Protein AF-A0A8S3R8Q7-F1 (afdb_monomer)

Structure (mmCIF, N/CA/C/O backbone):
data_AF-A0A8S3R8Q7-F1
#
_entry.id   AF-A0A8S3R8Q7-F1
#
loop_
_atom_site.group_PDB
_atom_site.id
_atom_site.type_symbol
_atom_site.label_atom_id
_atom_site.label_alt_id
_atom_site.label_comp_id
_atom_site.label_asym_id
_atom_site.label_entity_id
_atom_site.label_seq_id
_atom_site.pdbx_PDB_ins_code
_atom_site.Cartn_x
_atom_site.Cartn_y
_atom_site.Cartn_z
_atom_site.occupancy
_atom_site.B_iso_or_equiv
_atom_site.auth_seq_id
_atom_site.auth_comp_id
_atom_site.auth_asym_id
_atom_site.auth_atom_id
_atom_site.pdbx_PDB_model_num
ATOM 1 N N . MET A 1 1 ? 2.196 14.884 26.989 1.00 62.97 1 MET A N 1
ATOM 2 C CA . MET A 1 1 ? 1.861 13.487 26.627 1.00 62.97 1 MET A CA 1
ATOM 3 C C . MET A 1 1 ? 3.012 12.587 27.051 1.00 62.97 1 MET A C 1
ATOM 5 O O . MET A 1 1 ? 4.148 12.940 26.768 1.00 62.97 1 MET A O 1
ATOM 9 N N . CYS A 1 2 ? 2.751 11.481 27.754 1.00 73.00 2 CYS A N 1
ATOM 10 C CA . CYS A 1 2 ? 3.791 10.597 28.307 1.00 73.00 2 CYS A CA 1
ATOM 11 C C . CYS A 1 2 ? 4.314 9.529 27.324 1.00 73.00 2 CYS A C 1
ATOM 13 O O . CYS A 1 2 ? 5.181 8.748 27.695 1.00 73.00 2 CYS A O 1
ATOM 15 N N . GLY A 1 3 ? 3.798 9.481 26.089 1.00 74.12 3 GLY A N 1
ATOM 16 C CA . GLY A 1 3 ? 4.233 8.539 25.048 1.00 74.12 3 GLY A CA 1
ATOM 17 C C . GLY A 1 3 ? 3.859 7.071 25.291 1.00 74.12 3 GLY A C 1
ATOM 18 O O . GLY A 1 3 ? 4.140 6.245 24.431 1.00 74.12 3 GLY A O 1
ATOM 19 N N . GLY A 1 4 ? 3.233 6.745 26.425 1.00 71.62 4 GLY A N 1
ATOM 20 C CA . GLY A 1 4 ? 2.773 5.394 26.734 1.00 71.62 4 GLY A CA 1
ATOM 21 C C . GLY A 1 4 ? 1.545 4.993 25.916 1.00 71.62 4 GLY A C 1
ATOM 22 O O . GLY A 1 4 ? 0.690 5.829 25.620 1.00 71.62 4 GLY A O 1
ATOM 23 N N . VAL A 1 5 ? 1.462 3.705 25.581 1.00 76.12 5 VAL A N 1
ATOM 24 C CA . VAL A 1 5 ? 0.256 3.075 25.028 1.00 76.12 5 VAL A CA 1
ATOM 25 C C . VAL A 1 5 ? -0.791 2.998 26.133 1.00 76.12 5 VAL A C 1
ATOM 27 O O . VAL A 1 5 ? -0.474 2.620 27.261 1.00 76.12 5 VAL A O 1
ATOM 30 N N . ILE A 1 6 ? -2.031 3.372 25.821 1.00 74.25 6 ILE A N 1
ATOM 31 C CA . ILE A 1 6 ? -3.119 3.391 26.795 1.00 74.25 6 ILE A CA 1
ATOM 32 C C . ILE A 1 6 ? -4.244 2.475 26.323 1.00 74.25 6 ILE A C 1
ATOM 34 O O . ILE A 1 6 ? -4.794 2.681 25.243 1.00 74.25 6 ILE A O 1
ATOM 38 N N . VAL A 1 7 ? -4.595 1.506 27.169 1.00 74.19 7 VAL A N 1
ATOM 39 C CA . VAL A 1 7 ? -5.827 0.715 27.081 1.00 74.19 7 VAL A CA 1
ATOM 40 C C . VAL A 1 7 ? -6.654 1.099 28.303 1.00 74.19 7 VAL A C 1
ATOM 42 O O . VAL A 1 7 ? -6.202 0.897 29.427 1.00 74.19 7 VAL A O 1
ATOM 45 N N . ASP A 1 8 ? -7.801 1.739 28.086 1.00 72.88 8 ASP A N 1
ATOM 46 C CA . ASP A 1 8 ? -8.707 2.311 29.099 1.00 72.88 8 ASP A CA 1
ATOM 47 C C . ASP A 1 8 ? -8.143 3.439 29.989 1.00 72.88 8 ASP A C 1
ATOM 49 O O . ASP A 1 8 ? -8.729 4.523 30.032 1.00 72.88 8 ASP A O 1
ATOM 53 N N . GLN A 1 9 ? -7.021 3.237 30.688 1.00 75.25 9 GLN A N 1
ATOM 54 C CA . GLN A 1 9 ? -6.419 4.216 31.605 1.00 75.25 9 GLN A CA 1
ATOM 55 C C . GLN A 1 9 ? -4.899 4.311 31.449 1.00 75.25 9 GLN A C 1
ATOM 57 O O . GLN A 1 9 ? -4.208 3.334 31.165 1.00 75.25 9 GLN A O 1
ATOM 62 N N . CYS A 1 10 ? -4.354 5.515 31.646 1.00 76.94 10 CYS A N 1
ATOM 63 C CA . CYS A 1 10 ? -2.914 5.731 31.577 1.00 76.94 10 CYS A CA 1
ATOM 64 C C . CYS A 1 10 ? -2.231 5.073 32.782 1.00 76.94 10 CYS A C 1
ATOM 66 O O . CYS A 1 10 ? -2.420 5.505 33.914 1.00 76.94 10 CYS A O 1
ATOM 68 N N . GLY A 1 11 ? -1.379 4.073 32.540 1.00 73.31 11 GLY A N 1
ATOM 69 C CA . GLY A 1 11 ? -0.596 3.419 33.597 1.00 73.31 11 GLY A CA 1
ATOM 70 C C . GLY A 1 11 ? 0.491 4.304 34.227 1.00 73.31 11 GLY A C 1
ATOM 71 O O . GLY A 1 11 ? 1.205 3.860 35.122 1.00 73.31 11 GLY A O 1
ATOM 72 N N . ASN A 1 12 ? 0.658 5.546 33.757 1.00 78.56 12 ASN A N 1
ATOM 73 C CA . ASN A 1 12 ? 1.608 6.498 34.316 1.00 78.56 12 ASN A CA 1
ATOM 74 C C . ASN A 1 12 ? 0.906 7.443 35.299 1.00 78.56 12 ASN A C 1
ATOM 76 O O . ASN A 1 12 ? 0.226 8.382 34.888 1.00 78.56 12 ASN A O 1
ATOM 80 N N . ASN A 1 13 ? 1.165 7.242 36.592 1.00 75.88 13 ASN A N 1
ATOM 81 C CA . ASN A 1 13 ? 0.585 8.013 37.699 1.00 75.88 13 ASN A CA 1
ATOM 82 C C . ASN A 1 13 ? 0.902 9.523 37.658 1.00 75.88 13 ASN A C 1
ATOM 84 O O . ASN A 1 13 ? 0.270 10.299 38.368 1.00 75.88 13 ASN A O 1
ATOM 88 N N . LEU A 1 14 ? 1.880 9.947 36.849 1.00 79.31 14 LEU A N 1
ATOM 89 C CA . LEU A 1 14 ? 2.241 11.356 36.648 1.00 79.31 14 LEU A CA 1
ATOM 90 C C . LEU A 1 14 ? 1.464 12.014 35.494 1.00 79.31 14 LEU A C 1
ATOM 92 O O . LEU A 1 14 ? 1.650 13.198 35.210 1.00 79.31 14 LEU A O 1
ATOM 96 N N . CYS A 1 15 ? 0.628 11.257 34.781 1.00 76.94 15 CYS A N 1
ATOM 97 C CA . CYS A 1 15 ? -0.167 11.762 33.673 1.00 76.94 15 CYS A CA 1
ATOM 98 C C . CYS A 1 15 ? -1.581 12.107 34.158 1.00 76.94 15 CYS A C 1
ATOM 100 O O . CYS A 1 15 ? -2.421 11.232 34.317 1.00 76.94 15 CYS A O 1
ATOM 102 N N . HIS A 1 16 ? -1.846 13.395 34.378 1.00 73.69 16 HIS A N 1
ATOM 103 C CA . HIS A 1 16 ? -3.160 13.898 34.812 1.00 73.69 16 HIS A CA 1
ATOM 104 C C . HIS A 1 16 ? -4.119 14.227 33.656 1.00 73.69 16 HIS A C 1
ATOM 1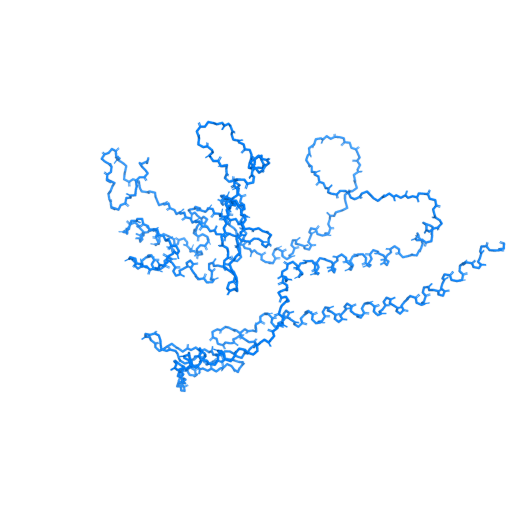06 O O . HIS A 1 16 ? -5.152 14.851 33.871 1.00 73.69 16 HIS A O 1
ATOM 112 N N . SER A 1 17 ? -3.759 13.880 32.419 1.00 70.06 17 SER A N 1
ATOM 113 C CA . SER A 1 17 ? -4.556 14.198 31.235 1.00 70.06 17 SER A CA 1
ATOM 114 C C . SER A 1 17 ? -5.351 12.975 30.791 1.00 70.06 17 SER A C 1
ATOM 116 O O . SER A 1 17 ? -4.775 11.908 30.586 1.00 70.06 17 SER A O 1
ATOM 118 N N . GLU A 1 18 ? -6.658 13.157 30.608 1.00 72.38 18 GLU A N 1
ATOM 119 C CA . GLU A 1 18 ? -7.569 12.172 30.005 1.00 72.38 18 GLU A CA 1
ATOM 120 C C . GLU A 1 18 ? -7.606 12.277 28.468 1.00 72.38 18 GLU A C 1
ATOM 122 O O . GLU A 1 18 ? -8.416 11.628 27.807 1.00 72.38 18 GLU A O 1
ATOM 127 N N . GLU A 1 19 ? -6.751 13.111 27.866 1.00 79.00 19 GLU A N 1
ATOM 128 C CA . GLU A 1 19 ? -6.706 13.260 26.415 1.00 79.00 19 GLU A CA 1
ATOM 129 C C . GLU A 1 19 ? -5.924 12.113 25.772 1.00 79.00 19 GLU A C 1
ATOM 131 O O . GLU A 1 19 ? -4.719 11.939 25.976 1.00 79.00 19 GLU A O 1
ATOM 136 N N . PHE A 1 20 ? -6.615 11.354 24.925 1.00 78.38 20 PHE A N 1
ATOM 137 C CA . PHE A 1 20 ? -6.025 10.289 24.125 1.00 78.38 20 PHE A CA 1
ATOM 138 C C . PHE A 1 20 ? -5.742 10.795 22.715 1.00 78.38 20 PHE A C 1
ATOM 140 O O . PHE A 1 20 ? -6.606 11.389 22.068 1.00 78.38 20 PHE A O 1
ATOM 147 N N . LYS A 1 21 ? -4.544 10.503 22.204 1.00 87.06 21 LYS A N 1
ATOM 148 C CA . LYS A 1 21 ? -4.196 10.743 20.805 1.00 87.06 21 LYS A CA 1
ATOM 149 C C . LYS A 1 21 ? -4.016 9.410 20.096 1.00 87.06 21 LYS A C 1
ATOM 151 O O . LYS A 1 21 ? -3.080 8.675 20.393 1.00 87.06 21 LYS A O 1
ATOM 156 N N . PHE A 1 22 ? -4.886 9.131 19.132 1.00 90.25 22 PHE A N 1
ATOM 157 C CA . PHE A 1 22 ? -4.665 8.043 18.189 1.00 90.25 22 PHE A CA 1
ATOM 158 C C . PHE A 1 22 ? -3.493 8.394 17.267 1.00 90.25 22 PHE A C 1
ATOM 160 O O . PHE A 1 22 ? -3.426 9.512 16.752 1.00 90.25 22 PHE A O 1
ATOM 167 N N . VAL A 1 23 ? -2.579 7.445 17.071 1.00 92.62 23 VAL A N 1
ATOM 168 C CA . VAL A 1 23 ? -1.421 7.593 16.188 1.00 92.62 23 VAL A CA 1
ATOM 169 C C . VAL A 1 23 ? -1.382 6.389 15.265 1.00 92.62 23 VAL A C 1
ATOM 171 O O . VAL A 1 23 ? -1.274 5.259 15.734 1.00 92.62 23 VAL A O 1
ATOM 174 N N . ALA A 1 24 ? -1.425 6.632 13.958 1.00 94.88 24 ALA A N 1
ATOM 175 C CA . ALA A 1 24 ? -1.209 5.589 12.963 1.00 94.88 24 ALA A CA 1
ATOM 176 C C . ALA A 1 24 ? 0.155 5.776 12.307 1.00 94.88 24 ALA A C 1
ATOM 178 O O . ALA A 1 24 ? 0.535 6.890 11.946 1.00 94.88 24 ALA A O 1
ATOM 179 N N . ARG A 1 25 ? 0.896 4.682 12.126 1.00 95.06 25 ARG A N 1
ATOM 180 C CA . ARG A 1 25 ? 2.153 4.671 11.375 1.00 95.06 25 ARG A CA 1
ATOM 181 C C . ARG A 1 25 ? 2.191 3.456 10.473 1.00 95.06 25 ARG A C 1
ATOM 183 O O . ARG A 1 25 ? 1.897 2.352 10.911 1.00 95.06 25 ARG A O 1
ATOM 190 N N . MET A 1 26 ? 2.584 3.676 9.227 1.00 93.81 26 MET A N 1
ATOM 191 C CA . MET A 1 26 ? 2.743 2.621 8.237 1.00 93.81 26 MET A CA 1
ATOM 192 C C . MET A 1 26 ? 4.124 2.742 7.612 1.00 93.81 26 MET A C 1
ATOM 194 O O . MET A 1 26 ? 4.511 3.826 7.177 1.00 93.81 26 MET A O 1
ATOM 198 N N . SER A 1 27 ? 4.854 1.633 7.564 1.00 93.44 27 SER A N 1
ATOM 199 C CA . SER A 1 27 ? 6.097 1.522 6.806 1.00 93.44 27 SER A CA 1
ATOM 200 C C . SER A 1 27 ? 5.831 0.660 5.587 1.00 93.44 27 SER A C 1
ATOM 202 O O . SER A 1 27 ? 5.333 -0.456 5.713 1.00 93.44 27 SER A O 1
ATOM 204 N N . LEU A 1 28 ? 6.138 1.191 4.412 1.00 92.19 28 LEU A N 1
ATOM 205 C CA . LEU A 1 28 ? 5.877 0.539 3.139 1.00 92.19 28 LEU A CA 1
ATOM 206 C C . LEU A 1 28 ? 7.117 0.591 2.254 1.00 92.19 28 LEU A C 1
ATOM 208 O O . LEU A 1 28 ? 7.936 1.504 2.362 1.00 92.19 28 LEU A O 1
ATOM 212 N N . ILE A 1 29 ? 7.257 -0.410 1.396 1.00 91.69 29 ILE A N 1
ATOM 213 C CA . ILE A 1 29 ? 8.305 -0.463 0.383 1.00 91.69 29 ILE A CA 1
ATOM 214 C C . ILE A 1 29 ? 7.681 0.033 -0.919 1.00 91.69 29 ILE A C 1
ATOM 216 O O . ILE A 1 29 ? 6.692 -0.539 -1.373 1.00 91.69 29 ILE A O 1
ATOM 220 N N . ILE A 1 30 ? 8.235 1.101 -1.489 1.00 92.38 30 ILE A N 1
ATOM 221 C CA . ILE A 1 30 ? 7.880 1.565 -2.833 1.00 92.38 30 ILE A CA 1
ATOM 222 C C . ILE A 1 30 ? 8.969 1.185 -3.822 1.00 92.38 30 ILE A C 1
ATOM 224 O O . ILE A 1 30 ? 10.150 1.174 -3.477 1.00 92.38 30 ILE A O 1
ATOM 228 N N . ASP A 1 31 ? 8.545 0.938 -5.052 1.00 91.81 31 ASP A N 1
ATOM 229 C CA . ASP A 1 31 ? 9.398 0.751 -6.215 1.00 91.81 31 ASP A CA 1
ATOM 230 C C . ASP A 1 31 ? 8.901 1.704 -7.309 1.00 91.81 31 ASP A C 1
ATOM 232 O O . ASP A 1 31 ? 7.712 1.702 -7.638 1.00 91.81 31 ASP A O 1
ATOM 236 N N . ASP A 1 32 ? 9.789 2.557 -7.818 1.00 89.50 32 ASP A N 1
ATOM 237 C CA . ASP A 1 32 ? 9.500 3.475 -8.927 1.00 89.50 32 ASP A CA 1
ATOM 238 C C . ASP A 1 32 ? 9.970 2.934 -10.292 1.00 89.50 32 ASP A C 1
ATOM 240 O O . ASP A 1 32 ? 9.903 3.632 -11.304 1.00 89.50 32 ASP A O 1
ATOM 244 N N . GLY A 1 33 ? 10.460 1.691 -10.327 1.00 89.56 33 GLY A N 1
ATOM 245 C CA . GLY A 1 33 ? 11.057 1.024 -11.482 1.00 89.56 33 GLY A CA 1
ATOM 246 C C . GLY A 1 33 ? 12.561 1.270 -11.630 1.00 89.56 33 GLY A C 1
ATOM 247 O O . GLY A 1 33 ? 13.235 0.527 -12.344 1.00 89.56 33 GLY A O 1
ATOM 248 N N . THR A 1 34 ? 13.109 2.281 -10.949 1.00 89.38 34 THR A N 1
ATOM 249 C CA . THR A 1 34 ? 14.548 2.593 -10.941 1.00 89.38 34 THR A CA 1
ATOM 250 C C . THR A 1 34 ? 15.199 2.174 -9.629 1.00 89.38 34 THR A C 1
ATOM 252 O O . THR A 1 34 ? 16.332 1.689 -9.614 1.00 89.38 34 THR A O 1
ATOM 255 N N . SER A 1 35 ? 14.497 2.372 -8.518 1.00 87.88 35 SER A N 1
ATOM 256 C CA . SER A 1 35 ? 14.994 2.127 -7.176 1.00 87.88 35 SER A CA 1
ATOM 257 C C . SER A 1 35 ? 13.873 1.746 -6.218 1.00 87.88 35 SER A C 1
ATOM 259 O O . SER A 1 35 ? 12.696 2.019 -6.442 1.00 87.88 35 SER A O 1
ATOM 261 N N . VAL A 1 36 ? 14.276 1.134 -5.107 1.00 89.88 36 VAL A N 1
ATOM 262 C CA . VAL A 1 36 ? 13.372 0.727 -4.038 1.00 89.88 36 VAL A CA 1
ATOM 263 C C . VAL A 1 36 ? 13.674 1.548 -2.791 1.00 89.88 36 VAL A C 1
ATOM 265 O O . VAL A 1 36 ? 14.830 1.660 -2.373 1.00 89.88 36 VAL A O 1
ATOM 268 N N . ALA A 1 37 ? 12.633 2.095 -2.168 1.00 91.44 37 ALA A N 1
ATOM 269 C CA . ALA A 1 37 ? 12.745 2.895 -0.955 1.00 91.44 37 ALA A CA 1
ATOM 270 C C . ALA A 1 37 ? 11.754 2.431 0.116 1.00 91.44 37 ALA A C 1
ATOM 272 O O . ALA A 1 37 ? 10.643 1.995 -0.179 1.00 91.44 37 ALA A O 1
ATOM 273 N N . MET A 1 38 ? 12.152 2.565 1.379 1.00 92.31 38 MET A N 1
ATOM 274 C CA . MET A 1 38 ? 11.264 2.388 2.520 1.00 92.31 38 MET A CA 1
ATOM 275 C C . MET A 1 38 ? 10.681 3.746 2.910 1.00 92.31 38 MET A C 1
ATOM 277 O O . MET A 1 38 ? 11.408 4.671 3.274 1.00 92.31 38 MET A O 1
ATOM 281 N N . VAL A 1 39 ? 9.361 3.864 2.861 1.00 94.12 39 VAL A N 1
ATOM 282 C CA . VAL A 1 39 ? 8.628 5.090 3.176 1.00 94.12 39 VAL A CA 1
ATOM 283 C C . VAL A 1 39 ? 7.863 4.899 4.475 1.00 94.12 39 VAL A C 1
ATOM 285 O O . VAL A 1 39 ? 7.142 3.918 4.639 1.00 94.12 39 VAL A O 1
ATOM 288 N N . THR A 1 40 ? 7.988 5.851 5.398 1.00 95.12 40 THR A N 1
ATOM 289 C CA . THR A 1 40 ? 7.112 5.932 6.571 1.00 95.12 40 THR A CA 1
ATOM 290 C C . THR A 1 40 ? 6.014 6.964 6.342 1.00 95.12 40 THR A C 1
ATOM 292 O O . THR A 1 40 ? 6.308 8.132 6.077 1.00 95.12 40 THR A O 1
ATOM 295 N N . CYS A 1 41 ? 4.767 6.552 6.529 1.00 95.19 41 CYS A N 1
ATOM 296 C CA . CYS A 1 41 ? 3.573 7.393 6.515 1.00 95.19 41 CYS A CA 1
ATOM 297 C C . CYS A 1 41 ? 2.967 7.468 7.920 1.00 95.19 41 CYS A C 1
ATOM 299 O O . CYS A 1 41 ? 3.134 6.544 8.723 1.00 95.19 41 CYS A O 1
ATOM 301 N N . SER A 1 42 ? 2.244 8.547 8.214 1.00 95.31 42 SER A N 1
ATOM 302 C CA . SER A 1 42 ? 1.578 8.748 9.504 1.00 95.31 42 SER A CA 1
ATOM 303 C C . SER A 1 42 ? 0.138 9.216 9.341 1.00 95.31 42 SER A C 1
ATOM 305 O O . SER A 1 42 ? -0.188 9.871 8.362 1.00 95.31 42 SER A O 1
ATOM 307 N N . ASP A 1 43 ? -0.709 8.890 10.312 1.00 94.75 43 ASP A N 1
ATOM 308 C CA . ASP A 1 43 ? -2.043 9.462 10.511 1.00 94.75 43 ASP A CA 1
ATOM 309 C C . ASP A 1 43 ? -2.904 9.530 9.232 1.00 94.75 43 ASP A C 1
ATOM 311 O O . ASP A 1 43 ? -3.344 8.496 8.724 1.00 94.75 43 ASP A O 1
ATOM 315 N N . LYS A 1 44 ? -3.165 10.736 8.710 1.00 95.38 44 LYS A N 1
ATOM 316 C CA . LYS A 1 44 ? -4.062 10.960 7.566 1.00 95.38 44 LYS A CA 1
ATOM 317 C C . LYS A 1 44 ? -3.551 10.291 6.290 1.00 95.38 44 LYS A C 1
ATOM 319 O O . LYS A 1 44 ? -4.340 9.767 5.509 1.00 95.38 44 LYS A O 1
ATOM 324 N N . GLU A 1 45 ? -2.241 10.265 6.077 1.00 95.94 45 GLU A N 1
ATOM 325 C CA . GLU A 1 45 ? -1.646 9.587 4.927 1.00 95.94 45 GLU A CA 1
ATOM 326 C C . GLU A 1 45 ? -1.887 8.074 5.000 1.00 95.94 45 GLU A C 1
ATOM 328 O O . GLU A 1 45 ? -2.151 7.454 3.973 1.00 95.94 45 GLU A O 1
ATOM 333 N N . VAL A 1 46 ? -1.870 7.484 6.202 1.00 96.19 46 VAL A N 1
ATOM 334 C CA . VAL A 1 46 ? -2.188 6.059 6.400 1.00 96.19 46 VAL A CA 1
ATOM 335 C C . VAL A 1 46 ? -3.652 5.780 6.072 1.00 96.19 46 VAL A C 1
ATOM 337 O O . VAL A 1 46 ? -3.939 4.818 5.365 1.00 96.19 46 VAL A O 1
ATOM 340 N N . GLN A 1 47 ? -4.572 6.645 6.505 1.00 96.50 47 GLN A N 1
ATOM 341 C CA . GLN A 1 47 ? -5.992 6.536 6.159 1.00 96.50 47 GLN A CA 1
ATOM 342 C C . GLN A 1 47 ? -6.213 6.510 4.638 1.00 96.50 47 GLN A C 1
ATOM 344 O O . GLN A 1 47 ? -6.918 5.639 4.126 1.00 96.50 47 GLN A O 1
ATOM 349 N N . ILE A 1 48 ? -5.580 7.440 3.910 1.00 94.94 48 ILE A N 1
ATOM 350 C CA . ILE A 1 48 ? -5.679 7.537 2.444 1.00 94.94 48 ILE A CA 1
ATOM 351 C C . ILE A 1 48 ? -5.105 6.283 1.773 1.00 94.94 48 ILE A C 1
ATOM 353 O O . ILE A 1 48 ? -5.678 5.780 0.803 1.00 94.94 48 ILE A O 1
ATOM 357 N N . LEU A 1 49 ? -3.982 5.769 2.280 1.00 94.62 49 LEU A N 1
ATOM 358 C CA . LEU A 1 49 ? -3.358 4.552 1.758 1.00 94.62 49 LEU A CA 1
ATOM 359 C C . LEU A 1 49 ? -4.238 3.324 1.964 1.00 94.62 49 LEU A C 1
ATOM 361 O O . LEU A 1 49 ? -4.348 2.513 1.051 1.00 94.62 49 LEU A O 1
ATOM 365 N N . LEU A 1 50 ? -4.908 3.231 3.113 1.00 94.94 50 LEU A N 1
ATOM 366 C CA . LEU A 1 50 ? -5.859 2.167 3.428 1.00 94.94 50 LEU A CA 1
ATOM 367 C C . LEU A 1 50 ? -7.231 2.348 2.761 1.00 94.94 50 LEU A C 1
ATOM 369 O O . LEU A 1 50 ? -8.092 1.486 2.923 1.00 94.94 50 LEU A O 1
ATOM 373 N N . LEU A 1 51 ? -7.439 3.436 2.008 1.00 94.75 51 LEU A N 1
ATOM 374 C CA . LEU A 1 51 ? -8.699 3.744 1.324 1.00 94.75 51 LEU A CA 1
ATOM 375 C C . LEU A 1 51 ? -9.918 3.741 2.263 1.00 94.75 51 LEU A C 1
ATOM 377 O O . LEU A 1 51 ? -11.021 3.359 1.873 1.00 94.75 51 LEU A O 1
ATOM 381 N N . LEU A 1 52 ? -9.720 4.180 3.505 1.00 95.25 52 LEU A N 1
ATOM 382 C CA . LEU A 1 52 ? -10.789 4.258 4.494 1.00 95.25 52 LEU A CA 1
ATOM 383 C C . LEU A 1 52 ? -11.442 5.640 4.448 1.00 95.25 52 LEU A C 1
ATOM 385 O O . LEU A 1 52 ? -10.769 6.667 4.562 1.00 95.25 52 LEU A O 1
ATOM 389 N N . SER A 1 53 ? -12.768 5.660 4.309 1.00 96.06 53 SER A N 1
ATOM 390 C CA . SER A 1 53 ? -13.563 6.876 4.531 1.00 96.06 53 SER A CA 1
ATOM 391 C C . SER A 1 53 ? -13.387 7.396 5.961 1.00 96.06 53 SER A C 1
ATOM 393 O O . SER A 1 53 ? -12.941 6.655 6.839 1.00 96.06 53 SER A O 1
ATOM 395 N N . ASP A 1 54 ? -13.745 8.657 6.210 1.00 96.75 54 ASP A N 1
ATOM 396 C CA . ASP A 1 54 ? -13.643 9.249 7.550 1.00 96.75 54 ASP A CA 1
ATOM 397 C C . ASP A 1 54 ? -14.432 8.432 8.589 1.00 96.75 54 ASP A C 1
ATOM 399 O O . ASP A 1 54 ? -13.891 8.104 9.642 1.00 96.75 54 ASP A O 1
ATOM 403 N N . ASP A 1 55 ? -15.641 7.972 8.252 1.00 97.38 55 ASP A N 1
ATOM 404 C CA . ASP A 1 55 ? -16.459 7.138 9.143 1.00 97.38 55 ASP A CA 1
ATOM 405 C C . ASP A 1 55 ? -15.804 5.781 9.449 1.00 97.38 55 ASP A C 1
ATOM 407 O O . ASP A 1 55 ? -15.779 5.327 10.595 1.00 97.38 55 ASP A O 1
ATOM 411 N N . GLN A 1 56 ? -15.235 5.123 8.432 1.00 96.06 56 GLN A N 1
ATOM 412 C CA . GLN A 1 56 ? -14.532 3.847 8.609 1.00 96.06 56 GLN A CA 1
ATOM 413 C C . GLN A 1 56 ? -13.237 4.015 9.405 1.00 96.06 56 GLN A C 1
ATOM 415 O O . GLN A 1 56 ? -12.871 3.136 10.185 1.00 96.06 56 GLN A O 1
ATOM 420 N N . TRP A 1 57 ? -12.541 5.134 9.213 1.00 96.25 57 TRP A N 1
ATOM 421 C CA . TRP A 1 57 ? -11.332 5.461 9.952 1.00 96.25 57 TRP A CA 1
ATOM 422 C C . TRP A 1 57 ? -11.634 5.722 11.425 1.00 96.25 57 TRP A C 1
ATOM 424 O O . TRP A 1 57 ? -10.950 5.176 12.286 1.00 96.25 57 TRP A O 1
ATOM 434 N N . GLU A 1 58 ? -12.688 6.478 11.737 1.00 95.75 58 GLU A N 1
ATOM 435 C CA . GLU A 1 58 ? -13.137 6.676 13.119 1.00 95.75 58 GLU A CA 1
ATOM 436 C C . GLU A 1 58 ? -13.609 5.366 13.763 1.00 95.75 58 GLU A C 1
ATOM 438 O O . GLU A 1 58 ? -13.243 5.075 14.904 1.00 95.75 58 GLU A O 1
ATOM 443 N N . ALA A 1 59 ? -14.336 4.518 13.028 1.00 95.00 59 ALA A N 1
ATOM 444 C CA . ALA A 1 59 ? -14.703 3.187 13.509 1.00 95.00 59 ALA A CA 1
ATOM 445 C C . ALA A 1 59 ? -13.461 2.341 13.841 1.00 95.00 59 ALA A C 1
ATOM 447 O O . ALA A 1 59 ? -13.402 1.722 14.906 1.00 95.00 59 ALA A O 1
ATOM 448 N N . LEU A 1 60 ? -12.433 2.377 12.983 1.00 94.12 60 LEU A N 1
ATOM 449 C CA . LEU A 1 60 ? -11.164 1.696 13.228 1.00 94.12 60 LEU A CA 1
ATOM 450 C C . LEU A 1 60 ? -10.466 2.239 14.483 1.00 94.12 60 LEU A C 1
ATOM 452 O O . LEU A 1 60 ? -10.020 1.452 15.315 1.00 94.12 60 LEU A O 1
ATOM 456 N N . LYS A 1 61 ? -10.413 3.565 14.667 1.00 93.88 61 LYS A N 1
ATOM 457 C CA . LYS A 1 61 ? -9.844 4.189 15.876 1.00 93.88 61 LYS A CA 1
ATOM 458 C C . LYS A 1 61 ? -10.547 3.724 17.144 1.00 93.88 61 LYS A C 1
ATOM 460 O O . LYS A 1 61 ? -9.878 3.443 18.136 1.00 93.88 61 LYS A O 1
ATOM 465 N N . LEU A 1 62 ? -11.877 3.630 17.121 1.00 91.88 62 LEU A N 1
ATOM 466 C CA . LEU A 1 62 ? -12.665 3.147 18.255 1.00 91.88 62 LEU A CA 1
ATOM 467 C C . LEU A 1 62 ? -12.366 1.676 18.563 1.00 91.88 62 LEU A C 1
ATOM 469 O O . LEU A 1 62 ? -12.184 1.329 19.729 1.00 91.88 62 LEU A O 1
ATOM 473 N N . SER A 1 63 ? -12.249 0.827 17.539 1.00 91.94 63 SER A N 1
ATOM 474 C CA . SER A 1 63 ? -11.856 -0.574 17.722 1.00 91.94 63 SER A CA 1
ATOM 475 C C . SER A 1 63 ? -10.443 -0.707 18.291 1.00 91.94 63 SER A C 1
ATOM 477 O O . SER A 1 63 ? -10.239 -1.483 19.223 1.00 91.94 63 SER A O 1
ATOM 479 N N . VAL A 1 64 ? -9.482 0.078 17.791 1.00 91.00 64 VAL A N 1
ATOM 480 C CA . VAL A 1 64 ? -8.106 0.113 18.315 1.00 91.00 64 VAL A CA 1
ATOM 481 C C . VAL A 1 64 ? -8.097 0.609 19.759 1.00 91.00 64 VAL A C 1
ATOM 483 O O . VAL A 1 64 ? -7.441 0.007 20.591 1.00 91.00 64 VAL A O 1
ATOM 486 N N . LYS A 1 65 ? -8.885 1.632 20.111 1.00 88.06 65 LYS A N 1
ATOM 487 C CA . LYS A 1 65 ? -8.978 2.125 21.495 1.00 88.06 65 LYS A CA 1
ATOM 488 C C . LYS A 1 65 ? -9.394 1.030 22.488 1.00 88.06 65 LYS A C 1
ATOM 490 O O . LYS A 1 65 ? -8.896 1.023 23.607 1.00 88.06 65 LYS A O 1
ATOM 495 N N . GLN A 1 66 ? -10.283 0.122 22.079 1.00 86.06 66 GLN A N 1
ATOM 496 C CA . GLN A 1 66 ? -10.719 -1.013 22.904 1.00 86.06 66 GLN A CA 1
ATOM 497 C C . GLN A 1 66 ? -9.669 -2.129 22.996 1.00 86.06 66 GLN A C 1
ATOM 499 O O . GLN A 1 66 ? -9.610 -2.824 24.003 1.00 86.06 66 GLN A O 1
ATOM 504 N N . HIS A 1 67 ? -8.863 -2.322 21.948 1.00 83.44 67 HIS A N 1
ATOM 505 C CA . HIS A 1 67 ? -7.871 -3.402 21.883 1.00 83.44 67 HIS A CA 1
ATOM 506 C C . HIS A 1 67 ? -6.483 -2.985 22.394 1.00 83.44 67 HIS A C 1
ATOM 508 O O . HIS A 1 67 ? -5.727 -3.830 22.862 1.00 83.44 67 HIS A O 1
ATOM 514 N N . GLY A 1 68 ? -6.144 -1.698 22.314 1.00 85.12 68 GLY A N 1
ATOM 515 C CA . GLY A 1 68 ? -4.815 -1.164 22.589 1.00 85.12 68 GLY A CA 1
ATOM 516 C C . GLY A 1 68 ? -3.955 -1.003 21.339 1.00 85.12 68 GLY A C 1
ATOM 517 O O . GLY A 1 68 ? -4.425 -0.562 20.293 1.00 85.12 68 GLY A O 1
ATOM 518 N N . GLU A 1 69 ? -2.662 -1.294 21.459 1.00 85.31 69 GLU A N 1
ATOM 519 C CA . GLU A 1 69 ? -1.737 -1.215 20.328 1.00 85.31 69 GLU A CA 1
ATOM 520 C C . GLU A 1 69 ? -1.951 -2.392 19.373 1.00 85.31 69 GLU A C 1
ATOM 522 O O . GLU A 1 69 ? -2.011 -3.546 19.787 1.00 85.31 69 GLU A O 1
ATOM 527 N N . VAL A 1 70 ? -2.047 -2.085 18.080 1.00 85.06 70 VAL A N 1
ATOM 528 C CA . VAL A 1 70 ? -2.145 -3.075 17.007 1.00 85.06 70 VAL A CA 1
ATOM 529 C C . VAL A 1 70 ? -0.877 -2.971 16.176 1.00 85.06 70 VAL A C 1
ATOM 531 O O . VAL A 1 70 ? -0.650 -1.958 15.511 1.00 85.06 70 VAL A O 1
ATOM 534 N N . PHE A 1 71 ? -0.055 -4.016 16.207 1.00 85.12 71 PHE A N 1
ATOM 535 C CA . PHE A 1 71 ? 1.189 -4.078 15.450 1.00 85.12 71 PHE A CA 1
ATOM 536 C C . PHE A 1 71 ? 1.159 -5.260 14.486 1.00 85.12 71 PHE A C 1
ATOM 538 O O . PHE A 1 71 ? 1.021 -6.409 14.892 1.00 85.12 71 PHE A O 1
ATOM 545 N N . LEU A 1 72 ? 1.308 -4.977 13.192 1.00 81.44 72 LEU A N 1
ATOM 546 C CA . LEU A 1 72 ? 1.377 -6.008 12.163 1.00 81.44 72 LEU A CA 1
ATOM 547 C C . LEU A 1 72 ? 2.825 -6.218 11.736 1.00 81.44 72 LEU A C 1
ATOM 549 O O . LEU A 1 72 ? 3.419 -5.358 11.085 1.00 81.44 72 LEU A O 1
ATOM 553 N N . GLN A 1 73 ? 3.371 -7.390 12.047 1.00 75.88 73 GLN A N 1
ATOM 554 C CA . GLN A 1 73 ? 4.632 -7.845 11.476 1.00 75.88 73 GLN A CA 1
ATOM 555 C C . GLN A 1 73 ? 4.326 -8.799 10.315 1.00 75.88 73 GLN A C 1
ATOM 557 O O . GLN A 1 73 ? 3.603 -9.773 10.480 1.00 75.88 73 GLN A O 1
ATOM 562 N N . GLN A 1 74 ? 4.853 -8.516 9.120 1.00 65.00 74 GLN A N 1
ATOM 563 C CA . GLN A 1 74 ? 4.546 -9.282 7.897 1.00 65.00 74 GLN A CA 1
ATOM 564 C C . GLN A 1 74 ? 5.015 -10.752 7.936 1.00 65.00 74 GLN A C 1
ATOM 566 O O . GLN A 1 74 ? 4.630 -11.547 7.080 1.00 65.00 74 GLN A O 1
ATOM 571 N N . SER A 1 75 ? 5.845 -11.134 8.909 1.00 61.16 75 SER A N 1
ATOM 572 C CA . SER A 1 75 ? 6.381 -12.485 9.064 1.00 61.16 75 SER A CA 1
ATOM 573 C C . SER A 1 75 ? 5.423 -13.381 9.860 1.00 61.16 75 SER A C 1
ATOM 575 O O . SER A 1 75 ? 5.487 -13.381 11.082 1.00 61.16 75 SER A O 1
ATOM 577 N N . PHE A 1 76 ? 4.610 -14.165 9.142 1.00 57.88 76 PHE A N 1
ATOM 578 C CA . PHE A 1 76 ? 3.695 -15.218 9.624 1.00 57.88 76 PHE A CA 1
ATOM 579 C C . PHE A 1 76 ? 2.562 -14.778 10.572 1.00 57.88 76 PHE A C 1
ATOM 581 O O . PHE A 1 76 ? 2.817 -14.224 11.637 1.00 57.88 76 PHE A O 1
ATOM 588 N N . PRO A 1 77 ? 1.293 -15.074 10.239 1.00 58.12 77 PRO A N 1
ATOM 589 C CA . PRO A 1 77 ? 0.188 -14.596 11.038 1.00 58.12 77 PRO A CA 1
ATOM 590 C C . PRO A 1 77 ? -0.252 -15.629 12.078 1.00 58.12 77 PRO A C 1
ATOM 592 O O . PRO A 1 77 ? -1.195 -16.384 11.846 1.00 58.12 77 PRO A O 1
ATOM 595 N N . ASP A 1 78 ? 0.358 -15.604 13.257 1.00 70.56 78 ASP A N 1
ATOM 596 C CA . ASP A 1 78 ? -0.435 -15.886 14.455 1.00 70.56 78 ASP A CA 1
ATOM 597 C C . ASP A 1 78 ? -1.191 -14.597 14.783 1.00 70.56 78 ASP A C 1
ATOM 599 O O . ASP A 1 78 ? -0.718 -13.737 15.523 1.00 70.56 78 ASP A O 1
ATOM 603 N N . PHE A 1 79 ? -2.343 -14.407 14.130 1.00 72.69 79 PHE A N 1
ATOM 604 C CA . PHE A 1 79 ? -3.208 -13.271 14.436 1.00 72.69 79 PHE A CA 1
ATOM 605 C C . PHE A 1 79 ? -3.733 -13.434 15.864 1.00 72.69 79 PHE A C 1
ATOM 607 O O . PHE A 1 79 ? -4.411 -14.420 16.157 1.00 72.69 79 PHE A O 1
ATOM 614 N N . GLY A 1 80 ? -3.461 -12.469 16.739 1.00 76.88 80 GLY A N 1
ATOM 615 C CA . GLY A 1 80 ? -3.997 -12.463 18.095 1.00 76.88 80 GLY A CA 1
ATOM 616 C C . GLY A 1 80 ? -5.472 -12.061 18.116 1.00 76.88 80 GLY A C 1
ATOM 617 O O . GLY A 1 80 ? -6.284 -12.700 18.783 1.00 76.88 80 GLY A O 1
ATOM 618 N N . SER A 1 81 ? -5.844 -11.026 17.358 1.00 85.94 81 SER A N 1
ATOM 619 C CA . SER A 1 81 ? -7.199 -10.458 17.357 1.00 85.94 81 SER A CA 1
ATOM 620 C C . SER A 1 81 ? -7.868 -10.420 15.976 1.00 85.94 81 SER A C 1
ATOM 622 O O . SER A 1 81 ? -7.226 -10.389 14.924 1.00 85.94 81 SER A O 1
ATOM 624 N N . THR A 1 82 ? -9.206 -10.353 15.968 1.00 88.25 82 THR A N 1
ATOM 625 C CA . THR A 1 82 ? -9.999 -10.137 14.738 1.00 88.25 82 THR A CA 1
ATOM 626 C C . THR A 1 82 ? -9.633 -8.814 14.059 1.00 88.25 82 THR A C 1
ATOM 628 O O . THR A 1 82 ? -9.654 -8.722 12.832 1.00 88.25 82 THR A O 1
ATOM 631 N N . LEU A 1 83 ? -9.259 -7.804 14.851 1.00 90.31 83 LEU A N 1
ATOM 632 C CA . LEU A 1 83 ? -8.809 -6.505 14.363 1.00 90.31 83 LEU A CA 1
ATOM 633 C C . LEU A 1 83 ? -7.480 -6.617 13.604 1.00 90.31 83 LEU A C 1
ATOM 635 O O . LEU A 1 83 ? -7.377 -6.114 12.489 1.00 90.31 83 LEU A O 1
ATOM 639 N N . GLU A 1 84 ? -6.495 -7.333 14.151 1.00 89.75 84 GLU A N 1
ATOM 640 C CA . GLU A 1 84 ? -5.226 -7.607 13.459 1.00 89.75 84 GLU A CA 1
ATOM 641 C C . GLU A 1 84 ? -5.450 -8.357 12.147 1.00 89.75 84 GLU A C 1
ATOM 643 O O . GLU A 1 84 ? -4.921 -7.959 11.109 1.00 89.75 84 GLU A O 1
ATOM 648 N N . LYS A 1 85 ? -6.299 -9.393 12.168 1.00 88.25 85 LYS A N 1
ATOM 649 C CA . LYS A 1 85 ? -6.665 -10.147 10.963 1.00 88.25 85 LYS A CA 1
ATOM 650 C C . LYS A 1 85 ? -7.316 -9.244 9.912 1.00 88.25 85 LYS A C 1
ATOM 652 O O . LYS A 1 85 ? -6.971 -9.335 8.737 1.00 88.25 85 LYS A O 1
ATOM 657 N N . PHE A 1 86 ? -8.231 -8.362 10.318 1.00 91.12 86 PHE A N 1
ATOM 658 C CA . PHE A 1 86 ? -8.871 -7.402 9.418 1.00 91.12 86 PHE A CA 1
ATOM 659 C C . PHE A 1 86 ? -7.852 -6.457 8.772 1.00 91.12 86 PHE A C 1
ATOM 661 O O . PHE A 1 86 ? -7.820 -6.349 7.546 1.00 91.12 86 PHE A O 1
ATOM 668 N N . VAL A 1 87 ? -7.000 -5.805 9.572 1.00 91.00 87 VAL A N 1
ATOM 669 C CA . VAL A 1 87 ? -6.015 -4.843 9.053 1.00 91.00 87 VAL A CA 1
ATOM 670 C C . VAL A 1 87 ? -4.991 -5.549 8.161 1.00 91.00 87 VAL A C 1
ATOM 672 O O . VAL A 1 87 ? -4.633 -5.018 7.113 1.00 91.00 87 VAL A O 1
ATOM 675 N N . TYR A 1 88 ? -4.573 -6.770 8.504 1.00 90.56 88 TYR A N 1
ATOM 676 C CA . TYR A 1 88 ? -3.688 -7.564 7.653 1.00 90.56 88 TYR A CA 1
ATOM 677 C C . TYR A 1 88 ? -4.325 -7.880 6.297 1.00 90.56 88 TYR A C 1
ATOM 679 O O . TYR A 1 88 ? -3.728 -7.603 5.259 1.00 90.56 88 TYR A O 1
ATOM 687 N N . VAL A 1 89 ? -5.552 -8.416 6.289 1.00 90.69 89 VAL A N 1
ATOM 688 C CA . VAL A 1 89 ? -6.273 -8.742 5.046 1.00 90.69 89 VAL A CA 1
ATOM 689 C C . VAL A 1 89 ? -6.478 -7.492 4.190 1.00 90.69 89 VAL A C 1
ATOM 691 O O . VAL A 1 89 ? -6.352 -7.558 2.967 1.00 90.69 89 VAL A O 1
ATOM 694 N N . LEU A 1 90 ? -6.752 -6.347 4.820 1.00 91.44 90 LEU A N 1
ATOM 695 C CA . LEU A 1 90 ? -6.857 -5.069 4.129 1.00 91.44 90 LEU A CA 1
ATOM 696 C C . LEU A 1 90 ? -5.523 -4.680 3.473 1.00 91.44 90 LEU A C 1
ATOM 698 O O . LEU A 1 90 ? -5.504 -4.426 2.274 1.00 91.44 90 LEU A O 1
ATOM 702 N N . CYS A 1 91 ? -4.412 -4.697 4.214 1.00 91.44 91 CYS A N 1
ATOM 703 C CA . CYS A 1 91 ? -3.077 -4.370 3.696 1.00 91.44 91 CYS A CA 1
ATOM 704 C C . CYS A 1 91 ? -2.602 -5.320 2.584 1.00 91.44 91 CYS A C 1
ATOM 706 O O . CYS A 1 91 ? -1.916 -4.895 1.653 1.00 91.44 91 CYS A O 1
ATOM 708 N N . GLU A 1 92 ? -2.972 -6.599 2.657 1.00 89.81 92 GLU A N 1
ATOM 709 C CA . GLU A 1 92 ? -2.617 -7.597 1.646 1.00 89.81 92 GLU A CA 1
ATOM 710 C C . GLU A 1 92 ? -3.503 -7.543 0.393 1.00 89.81 92 GLU A C 1
ATOM 712 O O . GLU A 1 92 ? -3.134 -8.100 -0.646 1.00 89.81 92 GLU A O 1
ATOM 717 N N . SER A 1 93 ? -4.636 -6.840 0.461 1.00 91.19 93 SER A N 1
ATOM 718 C CA . SER A 1 93 ? -5.559 -6.673 -0.657 1.00 91.19 93 SER A CA 1
ATOM 719 C C . SER A 1 93 ? -4.904 -5.960 -1.840 1.00 91.19 93 SER A C 1
ATOM 721 O O . SER A 1 93 ? -4.228 -4.937 -1.696 1.00 91.19 93 SER A O 1
ATOM 723 N N . SER A 1 94 ? -5.199 -6.438 -3.051 1.00 88.62 94 SER A N 1
ATOM 724 C CA . SER A 1 94 ? -4.791 -5.787 -4.302 1.00 88.62 94 SER A CA 1
ATOM 725 C C . SER A 1 94 ? -5.342 -4.365 -4.441 1.00 88.62 94 SER A C 1
ATOM 727 O O . SER A 1 94 ? -4.796 -3.563 -5.188 1.00 88.62 94 SER A O 1
ATOM 729 N N . VAL A 1 95 ? -6.420 -4.042 -3.718 1.00 89.75 95 VAL A N 1
ATOM 730 C CA . VAL A 1 95 ? -7.006 -2.696 -3.693 1.00 89.75 95 VAL A CA 1
ATOM 731 C C . VAL A 1 95 ? -6.064 -1.697 -3.010 1.00 89.75 95 VAL A C 1
ATOM 733 O O . VAL A 1 95 ? -5.979 -0.551 -3.441 1.00 89.75 95 VAL A O 1
ATOM 736 N N . ILE A 1 96 ? -5.326 -2.130 -1.981 1.00 91.12 96 ILE A N 1
ATOM 737 C CA . ILE A 1 96 ? -4.347 -1.296 -1.266 1.00 91.12 96 ILE A CA 1
ATOM 738 C C . ILE A 1 96 ? -2.994 -1.297 -1.980 1.00 91.12 96 ILE A C 1
ATOM 740 O O . ILE A 1 96 ? -2.341 -0.257 -2.066 1.00 91.12 96 ILE A O 1
ATOM 744 N N . LYS A 1 97 ? -2.592 -2.437 -2.556 1.00 90.12 97 LYS A N 1
ATOM 745 C CA . LYS A 1 97 ? -1.369 -2.586 -3.366 1.00 90.12 97 LYS A CA 1
ATOM 746 C C . LYS A 1 97 ? -1.541 -1.991 -4.770 1.00 90.12 97 LYS A C 1
ATOM 748 O O . LYS A 1 97 ? -1.459 -2.688 -5.777 1.00 90.12 97 LYS A O 1
ATOM 753 N N . ARG A 1 98 ? -1.805 -0.688 -4.821 1.00 88.19 98 ARG A N 1
ATOM 754 C CA . ARG A 1 98 ? -2.078 0.087 -6.036 1.00 88.19 98 ARG A CA 1
ATOM 755 C C . ARG A 1 98 ? -1.022 1.165 -6.269 1.00 88.19 98 ARG A C 1
ATOM 757 O O . ARG A 1 98 ? -0.300 1.560 -5.357 1.00 88.19 98 ARG A O 1
ATOM 764 N N . THR A 1 99 ? -1.001 1.709 -7.479 1.00 87.88 99 THR A N 1
ATOM 765 C CA . THR A 1 99 ? -0.166 2.863 -7.824 1.00 87.88 99 THR A CA 1
ATOM 766 C C . THR A 1 99 ? -0.720 4.142 -7.192 1.00 87.88 99 THR A C 1
ATOM 768 O O . THR A 1 99 ? -1.917 4.425 -7.281 1.00 87.88 99 THR A O 1
ATOM 771 N N . VAL A 1 100 ? 0.150 4.930 -6.557 1.00 89.69 100 VAL A N 1
ATOM 772 C CA . VAL A 1 100 ? -0.202 6.174 -5.856 1.00 89.69 100 VAL A CA 1
ATOM 773 C C . VAL A 1 100 ? 0.857 7.245 -6.090 1.00 89.69 100 VAL A C 1
ATOM 775 O O . VAL A 1 100 ? 2.031 6.935 -6.270 1.00 89.69 100 VAL A O 1
ATOM 778 N N . ASN A 1 101 ? 0.451 8.515 -6.041 1.00 90.75 101 ASN A N 1
ATOM 779 C CA . ASN A 1 101 ? 1.376 9.642 -6.102 1.00 90.75 101 ASN A CA 1
ATOM 780 C C . ASN A 1 101 ? 1.720 10.095 -4.685 1.00 90.75 101 ASN A C 1
ATOM 782 O O . ASN A 1 101 ? 0.835 10.507 -3.930 1.00 90.75 101 ASN A O 1
ATOM 786 N N . MET A 1 102 ? 3.003 10.065 -4.333 1.00 92.06 102 MET A N 1
ATOM 787 C CA . MET A 1 102 ? 3.480 10.489 -3.018 1.00 92.06 102 MET A CA 1
ATOM 788 C C . MET A 1 102 ? 4.415 11.691 -3.125 1.00 92.06 102 MET A C 1
ATOM 790 O O . MET A 1 102 ? 5.294 11.740 -3.981 1.00 92.06 102 MET A O 1
ATOM 794 N N . CYS A 1 103 ? 4.254 12.645 -2.212 1.00 91.94 103 CYS A N 1
ATOM 795 C CA . CYS A 1 103 ? 5.255 13.666 -1.939 1.00 91.94 103 CYS A CA 1
ATOM 796 C C . CYS A 1 103 ? 6.154 13.165 -0.808 1.00 91.94 103 CYS A C 1
ATOM 798 O O . CYS A 1 103 ? 5.684 12.944 0.315 1.00 91.94 103 CYS A O 1
ATOM 800 N N . LEU A 1 104 ? 7.432 12.962 -1.117 1.00 91.56 104 LEU A N 1
ATOM 801 C CA . LEU A 1 104 ? 8.400 12.326 -0.233 1.00 91.56 104 LEU A CA 1
ATOM 802 C C . LEU A 1 104 ? 9.491 13.317 0.166 1.00 91.56 104 LEU A C 1
ATOM 804 O O . LEU A 1 104 ? 9.940 14.135 -0.633 1.00 91.56 104 LEU A O 1
ATOM 808 N N . THR A 1 105 ? 9.946 13.208 1.407 1.00 88.88 105 THR A N 1
ATOM 809 C CA . THR A 1 105 ? 11.109 13.939 1.921 1.00 88.88 105 THR A CA 1
ATOM 810 C C . THR A 1 105 ? 12.081 12.956 2.538 1.00 88.88 105 THR A C 1
ATOM 812 O O . THR A 1 105 ? 11.660 12.077 3.294 1.00 88.88 105 THR A O 1
ATOM 815 N N . CYS A 1 106 ? 13.373 13.109 2.266 1.00 81.69 106 CYS A N 1
ATOM 816 C CA . CYS A 1 106 ? 14.390 12.308 2.935 1.00 81.69 106 CYS A CA 1
ATOM 817 C C . CYS A 1 106 ? 14.367 12.596 4.434 1.00 81.69 106 CYS A C 1
ATOM 819 O O . CYS A 1 106 ? 14.399 13.758 4.848 1.00 81.69 106 CYS A O 1
ATOM 821 N N . LYS A 1 107 ? 14.328 11.543 5.254 1.00 69.00 107 LYS A N 1
ATOM 822 C CA . LYS A 1 107 ? 14.583 11.726 6.681 1.00 69.00 107 LYS A CA 1
ATOM 823 C C . LYS A 1 107 ? 16.081 11.974 6.850 1.00 69.00 107 LYS A C 1
ATOM 825 O O . LYS A 1 107 ? 16.868 11.192 6.315 1.00 69.00 107 LYS A O 1
ATOM 830 N N . PRO A 1 108 ? 16.498 13.032 7.564 1.00 61.59 108 PRO A N 1
ATOM 831 C CA . PRO A 1 108 ? 17.890 13.140 7.960 1.00 61.59 108 PRO A CA 1
ATOM 832 C C . PRO A 1 108 ? 18.219 11.916 8.813 1.00 61.59 108 PRO A C 1
ATOM 834 O O . PRO A 1 108 ? 17.496 11.598 9.762 1.00 61.59 108 PRO A O 1
ATOM 837 N N . VAL A 1 109 ? 19.280 11.201 8.447 1.00 57.75 109 VAL A N 1
ATOM 838 C CA . VAL A 1 109 ? 19.795 10.112 9.272 1.00 57.75 109 VAL A CA 1
ATOM 839 C C . VAL A 1 109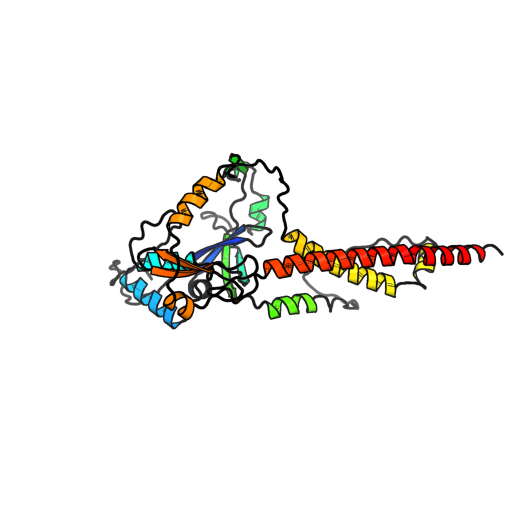 ? 20.281 10.762 10.562 1.00 57.75 109 VAL A C 1
ATOM 841 O O . VAL A 1 109 ? 21.223 11.551 10.550 1.00 57.75 109 VAL A O 1
ATOM 844 N N . SER A 1 110 ? 19.592 10.501 11.673 1.00 49.78 110 SER A N 1
ATOM 845 C CA . SER A 1 110 ? 20.064 10.929 12.985 1.00 49.78 110 SER A CA 1
ATOM 846 C C . SER A 1 110 ? 21.275 10.069 13.331 1.00 49.78 110 SER A C 1
ATOM 848 O O . SER A 1 110 ? 21.146 8.977 13.878 1.00 49.78 110 SER A O 1
ATOM 850 N N . CYS A 1 111 ? 22.463 10.531 12.947 1.00 47.16 111 CYS A N 1
ATOM 851 C CA . CYS A 1 111 ? 23.706 9.978 13.459 1.00 47.16 111 CYS A CA 1
ATOM 852 C C . CYS A 1 111 ? 23.736 10.273 14.960 1.00 47.16 111 CYS A C 1
ATOM 854 O O . CYS A 1 111 ? 23.568 11.422 15.370 1.00 47.16 111 CYS A O 1
ATOM 856 N N . ASN A 1 112 ? 23.877 9.228 15.774 1.00 45.03 112 ASN A N 1
ATOM 857 C CA . ASN A 1 112 ? 23.788 9.279 17.229 1.00 45.03 112 ASN A CA 1
ATOM 858 C C . ASN A 1 112 ? 24.623 10.427 17.840 1.00 45.03 112 ASN A C 1
ATOM 860 O O . ASN A 1 112 ? 25.815 10.300 18.099 1.00 45.03 112 ASN A O 1
ATOM 864 N N . GLY A 1 113 ? 23.954 11.541 18.131 1.00 52.62 113 GLY A N 1
ATOM 865 C CA . GLY A 1 113 ? 24.268 12.454 19.225 1.00 52.62 113 GLY A CA 1
ATOM 866 C C . GLY A 1 113 ? 25.289 13.572 19.012 1.00 52.62 113 GLY A C 1
ATOM 867 O O . GLY A 1 113 ? 25.262 14.488 19.830 1.00 52.62 113 GLY A O 1
ATOM 868 N N . LYS A 1 114 ? 26.168 13.577 18.002 1.00 45.84 114 LYS A N 1
ATOM 869 C CA . LYS A 1 114 ? 27.172 14.657 17.863 1.00 45.84 114 LYS A CA 1
ATOM 870 C C . LYS A 1 114 ? 27.646 14.856 16.422 1.00 45.84 114 LYS A C 1
ATOM 872 O O . LYS A 1 114 ? 28.652 14.273 16.064 1.00 45.84 114 LYS A O 1
ATOM 877 N N . GLU A 1 115 ? 26.932 15.661 15.632 1.00 49.66 115 GLU A N 1
ATOM 878 C CA . GLU A 1 115 ? 27.453 16.563 14.575 1.00 49.66 115 GLU A CA 1
ATOM 879 C C . GLU A 1 115 ? 26.300 17.126 13.715 1.00 49.66 115 GLU A C 1
ATOM 881 O O . GLU A 1 115 ? 25.200 16.563 13.726 1.00 49.66 115 GLU A O 1
ATOM 886 N N . PRO A 1 116 ? 26.481 18.286 13.048 1.00 54.03 116 PRO A N 1
ATOM 887 C CA . PRO A 1 116 ? 25.404 18.966 12.336 1.00 54.03 116 PRO A CA 1
ATOM 888 C C . PRO A 1 116 ? 24.908 18.129 11.154 1.00 54.03 116 PRO A C 1
ATOM 890 O O . PRO A 1 116 ? 25.691 17.461 10.489 1.00 54.03 116 PRO A O 1
ATOM 893 N N . TYR A 1 117 ? 23.596 18.198 10.914 1.00 55.22 117 TYR A N 1
ATOM 894 C CA . TYR A 1 117 ? 22.848 17.555 9.831 1.00 55.22 117 TYR A CA 1
ATOM 895 C C . TYR A 1 117 ? 23.634 17.491 8.509 1.00 55.22 117 TYR A C 1
ATOM 897 O O . TYR A 1 117 ? 23.587 18.424 7.708 1.00 55.22 117 TYR A O 1
ATOM 905 N N . LEU A 1 118 ? 24.337 16.384 8.268 1.00 54.38 118 LEU A N 1
ATOM 906 C CA . LEU A 1 118 ? 24.911 16.094 6.960 1.00 54.38 118 LEU A CA 1
ATOM 907 C C . LEU A 1 118 ? 23.763 15.809 5.995 1.00 54.38 118 LEU A C 1
ATOM 909 O O . LEU A 1 118 ? 22.848 15.033 6.295 1.00 54.38 118 LEU A O 1
ATOM 913 N N . HIS A 1 119 ? 23.793 16.473 4.842 1.00 60.34 119 HIS A N 1
ATOM 914 C CA . HIS A 1 119 ? 22.814 16.238 3.796 1.00 60.34 119 HIS A CA 1
ATOM 915 C C . HIS A 1 119 ? 22.923 14.762 3.364 1.00 60.34 119 HIS A C 1
ATOM 917 O O . HIS A 1 119 ? 24.039 14.259 3.231 1.00 60.34 119 HIS A O 1
ATOM 923 N N . PRO A 1 120 ? 21.814 14.038 3.116 1.00 59.31 120 PRO A N 1
ATOM 924 C CA . PRO A 1 120 ? 21.855 12.613 2.759 1.00 59.31 120 PRO A CA 1
ATOM 925 C C . PRO A 1 120 ? 22.793 12.275 1.585 1.00 59.31 120 PRO A C 1
ATOM 927 O O . PRO A 1 120 ? 23.315 11.166 1.504 1.00 59.31 120 PRO A O 1
ATOM 930 N N . CYS A 1 121 ? 23.034 13.240 0.692 1.00 56.81 121 CYS A N 1
ATOM 931 C CA . CYS A 1 121 ? 23.961 13.102 -0.434 1.00 56.81 121 CYS A CA 1
ATOM 932 C C . CYS A 1 121 ? 25.441 13.069 -0.015 1.00 56.81 121 CYS A C 1
ATOM 934 O O . CYS A 1 121 ? 26.234 12.424 -0.691 1.00 56.81 121 CYS A O 1
ATOM 936 N N . ASP A 1 122 ? 25.812 13.708 1.094 1.00 64.88 122 ASP A N 1
ATOM 937 C CA . ASP A 1 122 ? 27.194 13.713 1.590 1.00 64.88 122 ASP A CA 1
ATOM 938 C C . ASP A 1 122 ? 27.537 12.396 2.298 1.00 64.88 122 ASP A C 1
ATOM 940 O O . ASP A 1 122 ? 28.688 11.964 2.300 1.00 64.88 122 ASP A O 1
ATOM 944 N N . LEU A 1 123 ? 26.520 11.712 2.836 1.00 67.81 123 LEU A N 1
ATOM 945 C CA . LEU A 1 123 ? 26.671 10.402 3.469 1.00 67.81 123 LEU A CA 1
ATOM 946 C C . LEU A 1 123 ? 27.108 9.329 2.457 1.00 67.81 123 LEU A C 1
ATOM 948 O O . LEU A 1 123 ? 27.935 8.484 2.774 1.00 67.81 123 LEU A O 1
ATOM 952 N N . LEU A 1 124 ? 26.579 9.381 1.229 1.00 70.56 124 LEU A N 1
ATOM 953 C CA . LEU A 1 124 ? 26.918 8.430 0.162 1.00 70.56 124 LEU A CA 1
ATOM 954 C C . LEU A 1 124 ? 28.361 8.569 -0.320 1.00 70.56 124 LEU A C 1
ATOM 956 O O . LEU A 1 124 ? 28.988 7.569 -0.651 1.00 70.56 124 LEU A O 1
ATOM 960 N N . ASN A 1 125 ? 28.891 9.791 -0.325 1.00 74.19 125 ASN A N 1
ATOM 961 C CA . ASN A 1 125 ? 30.257 10.051 -0.775 1.00 74.19 125 ASN A CA 1
ATOM 962 C C . ASN A 1 125 ? 31.314 9.596 0.242 1.00 74.19 125 ASN A C 1
ATOM 964 O O . ASN A 1 125 ? 32.465 9.395 -0.135 1.00 74.19 125 ASN A O 1
ATOM 968 N N . ASN A 1 126 ? 30.919 9.420 1.506 1.00 77.44 126 ASN A N 1
ATOM 969 C CA . ASN A 1 126 ? 31.807 9.035 2.601 1.00 77.44 126 ASN A CA 1
ATOM 970 C C . ASN A 1 126 ? 31.650 7.568 3.033 1.00 77.44 126 ASN A C 1
ATOM 972 O O . ASN A 1 126 ? 32.347 7.149 3.953 1.00 77.44 126 ASN A O 1
ATOM 976 N N . MET A 1 127 ? 30.753 6.796 2.405 1.00 77.56 127 MET A N 1
ATOM 977 C CA . MET A 1 127 ? 30.582 5.376 2.723 1.00 77.56 127 MET A CA 1
ATOM 978 C C . MET A 1 127 ? 31.683 4.529 2.073 1.00 77.56 127 MET A C 1
ATOM 980 O O . MET A 1 127 ? 31.885 4.565 0.856 1.00 77.56 127 MET A O 1
ATOM 984 N N . GLY A 1 128 ? 32.382 3.755 2.901 1.00 82.62 128 GLY A N 1
ATOM 985 C CA . GLY A 1 128 ? 33.357 2.758 2.477 1.00 82.62 128 GLY A CA 1
ATOM 986 C C . GLY A 1 128 ? 32.687 1.494 1.934 1.00 82.62 128 GLY A C 1
ATOM 987 O O . GLY A 1 128 ? 31.484 1.273 2.078 1.00 82.62 128 GLY A O 1
ATOM 988 N N . LEU A 1 129 ? 33.472 0.615 1.307 1.00 78.12 129 LEU A N 1
ATOM 989 C CA . LEU A 1 129 ? 32.969 -0.670 0.794 1.00 78.12 129 LEU A CA 1
ATOM 990 C C . LEU A 1 129 ? 32.510 -1.619 1.913 1.00 78.12 129 LEU A C 1
ATOM 992 O O . LEU A 1 129 ? 31.699 -2.516 1.676 1.00 78.12 129 LEU A O 1
ATOM 996 N N . GLU A 1 130 ? 33.051 -1.416 3.105 1.00 81.44 130 GLU A N 1
ATOM 997 C CA . GLU A 1 130 ? 32.744 -2.080 4.365 1.00 81.44 130 GLU A CA 1
ATOM 998 C C . GLU A 1 130 ? 31.379 -1.690 4.952 1.00 81.44 130 GLU A C 1
ATOM 1000 O O . GLU A 1 130 ? 30.804 -2.483 5.696 1.00 81.44 130 GLU A O 1
ATOM 1005 N N . ASP A 1 131 ? 30.822 -0.537 4.567 1.00 79.56 131 ASP A N 1
ATOM 1006 C CA . ASP A 1 131 ? 29.517 -0.071 5.053 1.00 79.56 131 ASP A CA 1
ATOM 1007 C C . ASP A 1 131 ? 28.343 -0.756 4.332 1.00 79.56 131 ASP A C 1
ATOM 1009 O O . ASP A 1 131 ? 27.188 -0.685 4.766 1.00 79.56 131 ASP A O 1
ATOM 1013 N N . PHE A 1 132 ? 28.615 -1.461 3.227 1.00 86.38 132 PHE A N 1
ATOM 1014 C CA . PHE A 1 132 ? 27.592 -2.189 2.485 1.00 86.38 132 PHE A CA 1
ATOM 1015 C C . PHE A 1 132 ? 27.348 -3.570 3.083 1.00 86.38 132 PHE A C 1
ATOM 1017 O O . PHE A 1 132 ? 28.194 -4.465 3.035 1.00 86.38 132 PHE A O 1
ATOM 1024 N N . THR A 1 133 ? 26.125 -3.781 3.566 1.00 87.50 133 THR A N 1
ATOM 1025 C CA . THR A 1 133 ? 25.695 -5.093 4.055 1.00 87.50 133 THR A CA 1
ATOM 1026 C C . THR A 1 133 ? 25.696 -6.116 2.921 1.00 87.50 133 THR A C 1
ATOM 1028 O O . THR A 1 133 ? 25.048 -5.917 1.888 1.00 87.50 133 THR A O 1
ATOM 1031 N N . GLU A 1 134 ? 26.408 -7.227 3.107 1.00 92.25 134 GLU A N 1
ATOM 1032 C CA . GLU A 1 134 ? 26.317 -8.372 2.206 1.00 92.25 134 GLU A CA 1
ATOM 1033 C C . GLU A 1 134 ? 24.990 -9.099 2.457 1.00 92.25 134 GLU A C 1
ATOM 1035 O O . GLU A 1 134 ? 24.704 -9.547 3.568 1.00 92.25 134 GLU A O 1
ATOM 1040 N N . LYS A 1 135 ? 24.156 -9.199 1.422 1.00 91.50 135 LYS A N 1
ATOM 1041 C CA . LYS A 1 135 ? 22.899 -9.945 1.451 1.00 91.50 135 LYS A CA 1
ATOM 1042 C C . LYS A 1 135 ? 22.999 -11.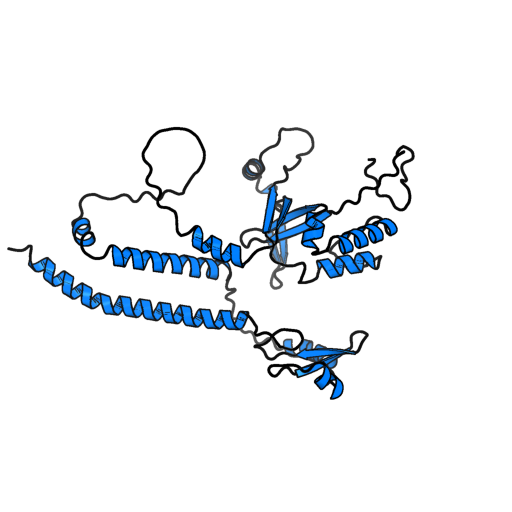145 0.530 1.00 91.50 135 LYS A C 1
ATOM 1044 O O . LYS A 1 135 ? 23.537 -11.061 -0.572 1.00 91.50 135 LYS A O 1
ATOM 1049 N N . THR A 1 136 ? 22.449 -12.262 0.991 1.00 94.19 136 THR A N 1
ATOM 1050 C CA . THR A 1 136 ? 22.254 -13.443 0.151 1.00 94.19 136 THR A CA 1
ATOM 1051 C C . THR A 1 136 ? 20.860 -13.355 -0.453 1.00 94.19 136 THR A C 1
ATOM 1053 O O . THR A 1 136 ? 19.877 -13.305 0.282 1.00 94.19 136 THR A O 1
ATOM 1056 N N . ILE A 1 137 ? 20.785 -13.290 -1.777 1.00 91.25 137 ILE A N 1
ATOM 1057 C CA . ILE A 1 137 ? 19.539 -13.274 -2.537 1.00 91.25 137 ILE A CA 1
ATOM 1058 C C . ILE A 1 137 ? 19.338 -14.672 -3.103 1.00 91.25 137 ILE A C 1
ATOM 1060 O O . ILE A 1 137 ? 20.190 -15.174 -3.840 1.00 91.25 137 ILE A O 1
ATOM 1064 N N . ASP A 1 138 ? 18.221 -15.296 -2.751 1.00 91.94 138 ASP A N 1
ATOM 1065 C CA . ASP A 1 138 ? 17.782 -16.531 -3.385 1.00 91.94 138 ASP A CA 1
ATOM 1066 C C . ASP A 1 138 ? 16.953 -16.193 -4.627 1.00 91.94 138 ASP A C 1
ATOM 1068 O O . ASP A 1 138 ? 15.949 -15.487 -4.555 1.00 91.94 138 ASP A O 1
ATOM 1072 N N . THR A 1 139 ? 17.410 -16.668 -5.781 1.00 91.56 139 THR A N 1
ATOM 1073 C CA . THR A 1 139 ? 16.728 -16.488 -7.071 1.00 91.56 139 THR A CA 1
ATOM 1074 C C . THR A 1 139 ? 15.822 -17.672 -7.421 1.00 91.56 139 THR A C 1
ATOM 1076 O O . THR A 1 139 ? 15.250 -17.707 -8.508 1.00 91.56 139 THR A O 1
ATOM 1079 N N . GLY A 1 140 ? 15.736 -18.679 -6.544 1.00 91.88 140 GLY A N 1
ATOM 1080 C CA . GLY A 1 140 ? 15.085 -19.969 -6.781 1.00 91.88 140 GLY A CA 1
ATOM 1081 C C . GLY A 1 140 ? 15.943 -20.963 -7.573 1.00 91.88 140 GLY A C 1
ATOM 1082 O O . GLY A 1 140 ? 15.690 -22.163 -7.522 1.00 91.88 140 GLY A O 1
ATOM 1083 N N . ILE A 1 141 ? 16.970 -20.486 -8.288 1.00 93.69 141 ILE A N 1
ATOM 1084 C CA . ILE A 1 141 ? 17.914 -21.316 -9.062 1.00 93.69 141 ILE A CA 1
ATOM 1085 C C . ILE A 1 141 ? 19.277 -21.373 -8.366 1.00 93.69 141 ILE A C 1
ATOM 1087 O O . ILE A 1 141 ? 19.931 -22.413 -8.335 1.00 93.69 141 ILE A O 1
ATOM 1091 N N . ALA A 1 142 ? 19.713 -20.241 -7.820 1.00 94.12 142 ALA A N 1
ATOM 1092 C CA . ALA A 1 142 ? 20.968 -20.110 -7.102 1.00 94.12 142 ALA A CA 1
ATOM 1093 C C . ALA A 1 142 ? 20.854 -19.052 -6.004 1.00 94.12 142 ALA A C 1
ATOM 1095 O O . ALA A 1 142 ? 20.070 -18.101 -6.104 1.00 94.12 142 ALA A O 1
ATOM 1096 N N . THR A 1 143 ? 21.705 -19.188 -4.993 1.00 95.94 143 THR A N 1
ATOM 1097 C CA . THR A 1 143 ? 21.914 -18.175 -3.964 1.00 95.94 143 THR A CA 1
ATOM 1098 C C . THR A 1 143 ? 23.108 -17.308 -4.349 1.00 95.94 143 THR A C 1
ATOM 1100 O O . THR A 1 143 ? 24.219 -17.794 -4.558 1.00 95.94 143 THR A O 1
ATOM 1103 N N . ILE A 1 144 ? 22.879 -16.003 -4.478 1.00 96.44 144 ILE A N 1
ATOM 1104 C CA . ILE A 1 144 ? 23.905 -15.032 -4.864 1.00 96.44 144 ILE A CA 1
ATOM 1105 C C . ILE A 1 144 ? 24.159 -14.118 -3.675 1.00 96.44 144 ILE A C 1
ATOM 1107 O O . ILE A 1 144 ? 23.232 -13.521 -3.130 1.00 96.44 144 ILE A O 1
ATOM 1111 N N . LYS A 1 145 ? 25.423 -13.984 -3.277 1.00 96.06 145 LYS A N 1
ATOM 1112 C CA . LYS A 1 145 ? 25.832 -12.969 -2.308 1.00 96.06 145 LYS A CA 1
ATOM 1113 C C . LYS A 1 145 ? 26.148 -11.676 -3.037 1.00 96.06 145 LYS A C 1
ATOM 1115 O O . LYS A 1 145 ? 26.941 -11.667 -3.974 1.00 96.06 145 LYS A O 1
ATOM 1120 N N . THR A 1 146 ? 25.521 -10.590 -2.612 1.00 94.06 146 THR A N 1
ATOM 1121 C CA . THR A 1 146 ? 25.762 -9.261 -3.165 1.00 94.06 146 THR A CA 1
ATOM 1122 C C . THR A 1 146 ? 25.812 -8.227 -2.056 1.00 94.06 146 THR A C 1
ATOM 1124 O O . THR A 1 146 ? 25.076 -8.302 -1.072 1.00 94.06 146 THR A O 1
ATOM 1127 N N . ARG A 1 147 ? 26.668 -7.222 -2.223 1.00 90.19 147 ARG A N 1
ATOM 1128 C CA . ARG A 1 147 ? 26.679 -6.051 -1.348 1.00 90.19 147 ARG A CA 1
ATOM 1129 C C . ARG A 1 147 ? 25.521 -5.147 -1.734 1.00 90.19 147 ARG A C 1
ATOM 1131 O O . ARG A 1 147 ? 25.359 -4.807 -2.903 1.00 90.19 147 ARG A O 1
ATOM 1138 N N . CYS A 1 148 ? 24.693 -4.809 -0.757 1.00 86.38 148 CYS A N 1
ATOM 1139 C CA . CYS A 1 148 ? 23.527 -3.965 -0.952 1.00 86.38 148 CYS A CA 1
ATOM 1140 C C . CYS A 1 148 ? 23.749 -2.612 -0.292 1.00 86.38 148 CYS A C 1
ATOM 1142 O O . CYS A 1 148 ? 24.210 -2.538 0.850 1.00 86.38 148 CYS A O 1
ATOM 1144 N N . LEU A 1 149 ? 23.339 -1.558 -0.996 1.00 84.75 149 LEU A N 1
ATOM 1145 C CA . LEU A 1 149 ? 23.139 -0.250 -0.390 1.00 84.75 149 LEU A CA 1
ATOM 1146 C C . LEU A 1 149 ? 22.081 -0.353 0.723 1.00 84.75 149 LEU A C 1
ATOM 1148 O O . LEU A 1 149 ? 21.142 -1.155 0.605 1.00 84.75 149 LEU A O 1
ATOM 1152 N N . PRO A 1 150 ? 22.205 0.440 1.801 1.00 81.56 150 PRO A N 1
ATOM 1153 C CA . PRO A 1 150 ? 21.126 0.565 2.767 1.00 81.56 150 PRO A CA 1
ATOM 1154 C C . PRO A 1 150 ? 19.863 1.069 2.060 1.00 81.56 150 PRO A C 1
ATOM 1156 O O . PRO A 1 150 ? 19.934 1.854 1.112 1.00 81.56 150 PRO A O 1
ATOM 1159 N N . PHE A 1 151 ? 18.696 0.612 2.517 1.00 82.19 151 PHE A N 1
ATOM 1160 C CA . PHE A 1 151 ? 17.431 1.095 1.970 1.00 82.19 151 PHE A CA 1
ATOM 1161 C C . PHE A 1 151 ? 17.325 2.606 2.156 1.00 82.19 151 PHE A C 1
ATOM 1163 O O . PHE A 1 151 ? 17.542 3.121 3.255 1.00 82.19 151 PHE A O 1
ATOM 1170 N N . ILE A 1 152 ? 16.926 3.297 1.091 1.00 86.50 152 ILE A N 1
ATOM 1171 C CA . ILE A 1 152 ? 16.596 4.716 1.162 1.00 86.50 152 ILE A CA 1
ATOM 1172 C C . ILE A 1 152 ? 15.397 4.857 2.101 1.00 86.50 152 ILE A C 1
ATOM 1174 O O . ILE A 1 152 ? 14.357 4.241 1.873 1.00 86.50 152 ILE A O 1
ATOM 1178 N N . GLN A 1 153 ? 15.550 5.645 3.166 1.00 88.69 153 GLN A N 1
ATOM 1179 C CA . GLN A 1 153 ? 14.484 5.907 4.129 1.00 88.69 153 GLN A CA 1
ATOM 1180 C C . GLN A 1 153 ? 13.859 7.276 3.880 1.00 88.69 153 GLN A C 1
ATOM 1182 O O . GLN A 1 153 ? 14.511 8.316 3.997 1.00 88.69 153 GLN A O 1
ATOM 1187 N N . LEU A 1 154 ? 12.568 7.277 3.573 1.00 92.19 154 LEU A N 1
ATOM 1188 C CA . LEU A 1 154 ? 11.811 8.475 3.239 1.00 92.19 154 LEU A CA 1
ATOM 1189 C C . LEU A 1 154 ? 10.660 8.676 4.230 1.00 92.19 154 LEU A C 1
ATOM 1191 O O . LEU A 1 154 ? 10.103 7.731 4.790 1.00 92.19 154 LEU A O 1
ATOM 1195 N N . SER A 1 155 ? 10.289 9.933 4.447 1.00 92.88 155 SER A N 1
ATOM 1196 C CA . SER A 1 155 ? 9.047 10.314 5.115 1.00 92.88 155 SER A CA 1
ATOM 1197 C C . SER A 1 155 ? 8.042 10.754 4.068 1.00 92.88 155 SER A C 1
ATOM 1199 O O . SER A 1 155 ? 8.353 11.609 3.235 1.00 92.88 155 SER A O 1
ATOM 1201 N N . CYS A 1 156 ? 6.833 10.213 4.137 1.00 95.25 156 CYS A N 1
ATOM 1202 C CA . CYS A 1 156 ? 5.724 10.719 3.351 1.00 95.25 156 CYS A CA 1
ATOM 1203 C C . CYS A 1 156 ? 5.214 12.027 3.962 1.00 95.25 156 CYS A C 1
ATOM 1205 O O . CYS A 1 156 ? 4.944 12.088 5.159 1.00 95.25 156 CYS A O 1
ATOM 1207 N N . GLN A 1 157 ? 5.086 13.059 3.129 1.00 94.56 157 GLN A N 1
ATOM 1208 C CA . GLN A 1 157 ? 4.472 14.339 3.491 1.00 94.56 157 GLN A CA 1
ATOM 1209 C C . GLN A 1 157 ? 3.021 14.424 3.029 1.00 94.56 157 GLN A C 1
ATOM 1211 O O . GLN A 1 157 ? 2.204 15.087 3.656 1.00 94.56 157 GLN A O 1
ATOM 1216 N N . LYS A 1 158 ? 2.711 13.804 1.886 1.00 94.81 158 LYS A N 1
ATOM 1217 C CA . LYS A 1 158 ? 1.375 13.842 1.295 1.00 94.81 158 LYS A CA 1
ATOM 1218 C C . LYS A 1 158 ? 1.174 12.664 0.356 1.00 94.81 158 LYS A C 1
ATOM 1220 O O . LYS A 1 158 ? 2.017 12.419 -0.504 1.00 94.81 158 LYS A O 1
ATOM 1225 N N . VAL A 1 159 ? 0.022 12.012 0.463 1.00 93.69 159 VAL A N 1
ATOM 1226 C CA . VAL A 1 159 ? -0.442 11.013 -0.505 1.00 93.69 159 VAL A CA 1
ATOM 1227 C C . VAL A 1 159 ? -1.564 11.621 -1.334 1.00 93.69 159 VAL A C 1
ATOM 1229 O O . VAL A 1 159 ? -2.470 12.267 -0.809 1.00 93.69 159 VAL A O 1
ATOM 1232 N N . THR A 1 160 ? -1.490 11.433 -2.644 1.00 90.25 160 THR A N 1
ATOM 1233 C CA . THR A 1 160 ? -2.523 11.840 -3.595 1.00 90.25 160 THR A CA 1
ATOM 1234 C C . THR A 1 160 ? -2.864 10.678 -4.507 1.00 90.25 160 THR A C 1
ATOM 1236 O O . THR A 1 160 ? -1.998 9.893 -4.896 1.00 90.25 160 THR A O 1
ATOM 1239 N N . GLU A 1 161 ? -4.140 10.570 -4.854 1.00 81.69 161 GLU A N 1
ATOM 1240 C CA . GLU A 1 161 ? -4.575 9.595 -5.840 1.00 81.69 161 GLU A CA 1
ATOM 1241 C C . GLU A 1 161 ? -4.024 9.955 -7.223 1.00 81.69 161 GLU A C 1
ATOM 1243 O O . GLU A 1 161 ? -3.940 11.131 -7.597 1.00 81.69 161 GLU A O 1
ATOM 1248 N N . MET A 1 162 ? -3.593 8.935 -7.964 1.00 77.94 162 MET A N 1
ATOM 1249 C CA . MET A 1 162 ? -3.106 9.124 -9.319 1.00 77.94 162 MET A CA 1
ATOM 1250 C C . MET A 1 162 ? -4.299 9.371 -10.243 1.00 77.94 162 MET A C 1
ATOM 1252 O O . MET A 1 162 ? -5.064 8.465 -10.560 1.00 77.94 162 MET A O 1
ATOM 1256 N N . ASP A 1 163 ? -4.448 10.614 -10.689 1.00 79.56 163 ASP A N 1
ATOM 1257 C CA . ASP A 1 163 ? -5.374 10.954 -11.761 1.00 79.56 163 ASP A CA 1
ATOM 1258 C C . ASP A 1 163 ? -4.711 10.626 -13.105 1.00 79.56 163 ASP A C 1
ATOM 1260 O O . ASP A 1 163 ? -3.936 11.414 -13.655 1.00 79.56 163 ASP A O 1
ATOM 1264 N N . TYR A 1 164 ? -4.996 9.429 -13.619 1.00 73.69 164 TYR A N 1
ATOM 1265 C CA . TYR A 1 164 ? -4.460 8.953 -14.893 1.00 73.69 164 TYR A CA 1
ATOM 1266 C C . TYR A 1 164 ? -4.837 9.862 -16.068 1.00 73.69 164 TYR A C 1
ATOM 1268 O O . TYR A 1 164 ? -4.035 10.023 -16.989 1.00 73.69 164 TYR A O 1
ATOM 1276 N N . LEU A 1 165 ? -6.016 10.497 -16.045 1.00 73.75 165 LEU A N 1
ATOM 1277 C CA . LEU A 1 165 ? -6.434 11.426 -17.097 1.00 73.75 165 LEU A CA 1
ATOM 1278 C C . LEU A 1 165 ? -5.551 12.670 -17.075 1.00 73.75 165 LEU A C 1
ATOM 1280 O O . LEU A 1 165 ? -5.004 13.060 -18.109 1.00 73.75 165 LEU A O 1
ATOM 1284 N N . LYS A 1 166 ? -5.344 13.250 -15.890 1.00 73.50 166 LYS A N 1
ATOM 1285 C CA . LYS A 1 166 ? -4.461 14.407 -15.731 1.00 73.50 166 LYS A CA 1
ATOM 1286 C C . LYS A 1 166 ? -3.011 14.072 -16.062 1.00 73.50 166 LYS A C 1
ATOM 1288 O O . LYS A 1 166 ? -2.365 14.878 -16.719 1.00 73.50 166 LYS A O 1
ATOM 1293 N N . HIS A 1 167 ? -2.515 12.904 -15.657 1.00 65.50 167 HIS A N 1
ATOM 1294 C CA . HIS A 1 167 ? -1.138 12.488 -15.930 1.00 65.50 167 HIS A CA 1
ATOM 1295 C C . HIS A 1 167 ? -0.901 12.244 -17.424 1.00 65.50 167 HIS A C 1
ATOM 1297 O O . HIS A 1 167 ? 0.108 12.672 -17.987 1.00 65.50 167 HIS A O 1
ATOM 1303 N N . THR A 1 168 ? -1.860 11.603 -18.097 1.00 65.94 168 THR A N 1
ATOM 1304 C CA . THR A 1 168 ? -1.791 11.409 -19.548 1.00 65.94 168 THR A CA 1
ATOM 1305 C C . THR A 1 168 ? -1.787 12.772 -20.238 1.00 65.94 168 THR A C 1
ATOM 1307 O O . THR A 1 168 ? -0.892 13.056 -21.026 1.00 65.94 168 THR A O 1
ATOM 1310 N N . LEU A 1 169 ? -2.698 13.679 -19.875 1.00 61.00 169 LEU A N 1
ATOM 1311 C CA . LEU A 1 169 ? -2.778 15.010 -20.481 1.00 61.00 169 LEU A CA 1
ATOM 1312 C C . LEU A 1 169 ? -1.574 15.914 -20.155 1.00 61.00 169 LEU A C 1
ATOM 1314 O O . LEU A 1 169 ? -1.112 16.624 -21.044 1.00 61.00 169 LEU A O 1
ATOM 1318 N N . SER A 1 170 ? -1.021 15.886 -18.937 1.00 54.94 170 SER A N 1
ATOM 1319 C CA . SER A 1 170 ? 0.149 16.703 -18.577 1.00 54.94 170 SER A CA 1
ATOM 1320 C C . SER A 1 170 ? 1.402 16.254 -19.320 1.00 54.94 170 SER A C 1
ATOM 1322 O O . SER A 1 170 ? 2.148 17.101 -19.806 1.00 54.94 170 SER A O 1
ATOM 1324 N N . SER A 1 171 ? 1.578 14.941 -19.514 1.00 51.56 171 SER A N 1
ATOM 1325 C CA . SER A 1 171 ? 2.667 14.407 -20.341 1.00 51.56 171 SER A CA 1
ATOM 1326 C C . SER A 1 171 ? 2.589 14.875 -21.806 1.00 51.56 171 SER A C 1
ATOM 1328 O O . SER A 1 171 ? 3.619 15.019 -22.462 1.00 51.56 171 SER A O 1
ATOM 1330 N N . PHE A 1 172 ? 1.390 15.211 -22.304 1.00 46.09 172 PHE A N 1
ATOM 1331 C CA . PHE A 1 172 ? 1.205 15.822 -23.626 1.00 46.09 172 PHE A CA 1
ATOM 1332 C C . PHE A 1 172 ? 1.417 17.347 -23.648 1.00 46.09 172 PHE A C 1
ATOM 1334 O O . PHE A 1 172 ? 1.825 17.882 -24.681 1.00 46.09 172 PHE A O 1
ATOM 1341 N N . VAL A 1 173 ? 1.133 18.062 -22.552 1.00 44.03 173 VAL A N 1
ATOM 1342 C CA . VAL A 1 173 ? 1.201 19.537 -22.495 1.00 44.03 173 VAL A CA 1
ATOM 1343 C C . VAL A 1 173 ? 2.620 20.045 -22.225 1.00 44.03 173 VAL A C 1
ATOM 1345 O O . VAL A 1 173 ? 3.036 21.002 -22.882 1.00 44.03 173 VAL A O 1
ATOM 1348 N N . ASP A 1 174 ? 3.403 19.376 -21.372 1.00 38.97 174 ASP A N 1
ATOM 1349 C CA . ASP A 1 174 ? 4.816 19.739 -21.146 1.00 38.97 174 ASP A CA 1
ATOM 1350 C C . ASP A 1 174 ? 5.684 19.544 -22.402 1.00 38.97 174 ASP A C 1
ATOM 1352 O O . ASP A 1 174 ? 6.721 20.186 -22.564 1.00 38.97 174 ASP A O 1
ATOM 1356 N N . LEU A 1 175 ? 5.217 18.746 -23.369 1.00 35.34 175 LEU A N 1
ATOM 1357 C CA . LEU A 1 175 ? 5.879 18.577 -24.662 1.00 35.34 175 LEU A CA 1
ATOM 1358 C C . LEU A 1 175 ? 5.658 19.754 -25.640 1.00 35.34 175 LEU A C 1
ATOM 1360 O O . LEU A 1 175 ? 6.268 19.771 -26.710 1.00 35.34 175 LEU A O 1
ATOM 1364 N N . ARG A 1 176 ? 4.784 20.731 -25.332 1.00 32.44 176 ARG A N 1
ATOM 1365 C CA . ARG A 1 176 ? 4.376 21.787 -26.287 1.00 32.44 176 ARG A CA 1
ATOM 1366 C C . ARG A 1 176 ? 4.869 23.209 -26.014 1.00 32.44 176 ARG A C 1
ATOM 1368 O O . ARG A 1 176 ? 4.664 24.048 -26.888 1.00 32.44 176 ARG A O 1
ATOM 1375 N N . ILE A 1 177 ? 5.549 23.522 -24.908 1.00 35.59 177 ILE A N 1
ATOM 1376 C CA . ILE A 1 177 ? 6.064 24.890 -24.677 1.00 35.59 177 ILE A CA 1
ATOM 1377 C C . ILE A 1 177 ? 7.495 24.857 -24.128 1.00 35.59 177 ILE A C 1
ATOM 1379 O O . ILE A 1 177 ? 7.751 25.047 -22.946 1.00 35.59 177 ILE A O 1
ATOM 1383 N N . GLY A 1 178 ? 8.445 24.664 -25.042 1.00 34.38 178 GLY A N 1
ATOM 1384 C CA . GLY A 1 178 ? 9.880 24.857 -24.830 1.00 34.38 178 GLY A CA 1
ATOM 1385 C C . GLY A 1 178 ? 10.500 25.759 -25.900 1.00 34.38 178 GLY A C 1
ATOM 1386 O O . GLY A 1 178 ? 11.583 25.472 -26.389 1.00 34.38 178 GLY A O 1
ATOM 1387 N N . ILE A 1 179 ? 9.806 26.825 -26.321 1.00 33.81 179 ILE A N 1
ATOM 1388 C CA . ILE A 1 179 ? 10.393 27.897 -27.141 1.00 33.81 179 ILE A CA 1
ATOM 1389 C C . ILE A 1 179 ? 10.255 29.203 -26.358 1.00 33.81 179 ILE A C 1
ATOM 1391 O O . ILE A 1 179 ? 9.297 29.952 -26.531 1.00 33.81 179 ILE A O 1
ATOM 1395 N N . THR A 1 180 ? 11.212 29.486 -25.475 1.00 33.06 180 THR A N 1
ATOM 1396 C CA . THR A 1 180 ? 11.390 30.829 -24.910 1.00 33.06 180 THR A CA 1
ATOM 1397 C C . THR A 1 180 ? 12.590 31.499 -25.571 1.00 33.06 180 THR A C 1
ATOM 1399 O O . THR A 1 180 ? 13.736 31.072 -25.454 1.00 33.06 180 THR A O 1
ATOM 1402 N N . ARG A 1 181 ? 12.311 32.579 -26.305 1.00 31.61 181 ARG A N 1
ATOM 1403 C CA . ARG A 1 181 ? 13.307 33.486 -26.879 1.00 31.61 181 ARG A CA 1
ATOM 1404 C C . ARG A 1 181 ? 13.874 34.335 -25.734 1.00 31.61 181 ARG A C 1
ATOM 1406 O O . ARG A 1 181 ? 13.203 35.254 -25.274 1.00 31.61 181 ARG A O 1
ATOM 1413 N N . LYS A 1 182 ? 15.074 34.022 -25.232 1.00 32.47 182 LYS A N 1
ATOM 1414 C CA . LYS A 1 182 ? 15.752 34.867 -24.231 1.00 32.47 182 LYS A CA 1
ATOM 1415 C C . LYS A 1 182 ? 16.338 36.112 -24.903 1.00 32.47 182 LYS A C 1
ATOM 1417 O O . LYS A 1 182 ? 17.295 36.002 -25.661 1.00 32.47 182 LYS A O 1
ATOM 1422 N N . ASN A 1 183 ? 15.795 37.283 -24.568 1.00 32.28 183 ASN A N 1
ATOM 1423 C CA . ASN A 1 183 ? 16.557 38.531 -24.574 1.00 32.28 183 ASN A CA 1
ATOM 1424 C C . ASN A 1 183 ? 17.287 38.649 -23.230 1.00 32.28 183 ASN A C 1
ATOM 1426 O O . ASN A 1 183 ? 16.731 38.371 -22.170 1.00 32.28 183 ASN A O 1
ATOM 1430 N N . THR A 1 184 ? 18.560 39.006 -23.305 1.00 37.88 184 THR A N 1
ATOM 1431 C CA . THR A 1 184 ? 19.516 39.092 -22.203 1.00 37.88 184 THR A CA 1
ATOM 1432 C C . THR A 1 184 ? 19.286 40.311 -21.312 1.00 37.88 184 THR A C 1
ATOM 1434 O O . THR A 1 184 ? 19.413 41.434 -21.790 1.00 37.88 184 THR A O 1
ATOM 1437 N N . SER A 1 185 ? 19.093 40.092 -20.009 1.00 32.00 185 SER A N 1
ATOM 1438 C CA . SER A 1 185 ? 19.636 40.943 -18.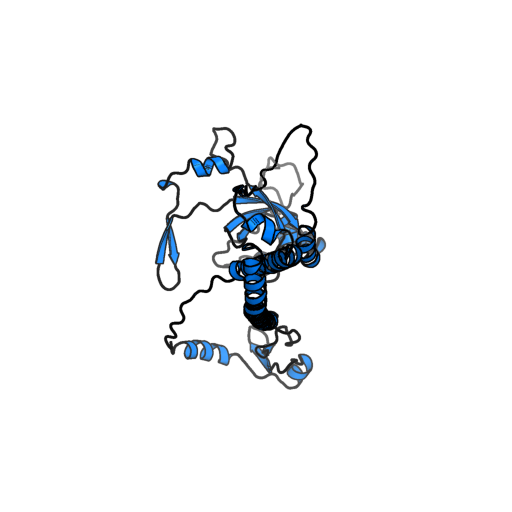936 1.00 32.00 185 SER A CA 1
ATOM 1439 C C . SER A 1 185 ? 19.537 40.222 -17.585 1.00 32.00 185 SER A C 1
ATOM 1441 O O . SER A 1 185 ? 18.555 39.538 -17.309 1.00 32.00 185 SER A O 1
ATOM 1443 N N . LEU A 1 186 ? 20.605 40.339 -16.795 1.00 39.34 186 LEU A N 1
ATOM 1444 C CA . LEU A 1 186 ? 20.917 39.604 -15.568 1.00 39.34 186 LEU A CA 1
ATOM 1445 C C . LEU A 1 186 ? 19.890 39.780 -14.434 1.00 39.34 186 LEU A C 1
ATOM 1447 O O . LEU A 1 186 ? 19.544 40.913 -14.122 1.00 39.34 186 LEU A O 1
ATOM 1451 N N . LEU A 1 187 ? 19.554 38.690 -13.729 1.00 32.72 187 LEU A N 1
ATOM 1452 C CA . LEU A 1 187 ? 19.928 38.446 -12.320 1.00 32.72 187 LEU A CA 1
ATOM 1453 C C . LEU A 1 187 ? 19.415 37.066 -11.853 1.00 32.72 187 LEU A C 1
ATOM 1455 O O . LEU A 1 187 ? 18.265 36.729 -12.097 1.00 32.72 187 LEU A O 1
ATOM 1459 N N . GLY A 1 188 ? 20.263 36.327 -11.130 1.00 35.16 188 GLY A N 1
ATOM 1460 C CA . GLY A 1 188 ? 19.871 35.444 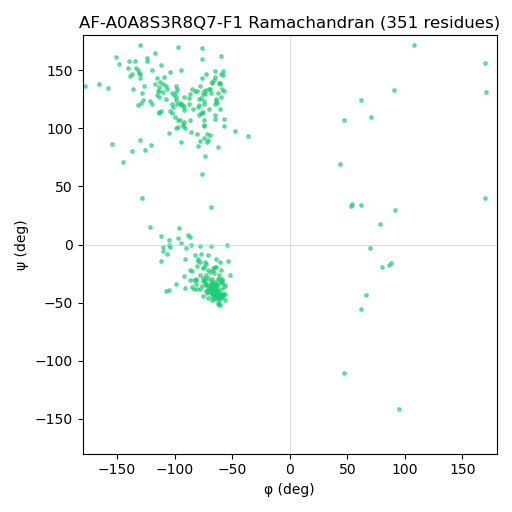-10.022 1.00 35.16 188 GLY A CA 1
ATOM 1461 C C . GLY A 1 188 ? 19.107 34.142 -10.307 1.00 35.16 188 GLY A C 1
ATOM 1462 O O . GLY A 1 188 ? 17.897 34.149 -10.487 1.00 35.16 188 GLY A O 1
ATOM 1463 N N . SER A 1 189 ? 19.822 33.029 -10.100 1.00 30.81 189 SER A N 1
ATOM 1464 C CA . SER A 1 189 ? 19.323 31.790 -9.470 1.00 30.81 189 SER A CA 1
ATOM 1465 C C . SER A 1 189 ? 18.698 30.674 -10.338 1.00 30.81 189 SER A C 1
ATOM 1467 O O . SER A 1 189 ? 17.822 30.889 -11.162 1.00 30.81 189 SER A O 1
ATOM 1469 N N . HIS A 1 190 ? 19.179 29.455 -10.043 1.00 37.88 190 HIS A N 1
ATOM 1470 C CA . HIS A 1 190 ? 18.644 28.098 -10.263 1.00 37.88 190 HIS A CA 1
ATOM 1471 C C . HIS A 1 190 ? 18.060 27.699 -11.631 1.00 37.88 190 HIS A C 1
ATOM 1473 O O . HIS A 1 190 ? 16.918 28.000 -11.948 1.00 37.88 190 HIS A O 1
ATOM 1479 N N . ALA A 1 191 ? 18.820 26.874 -12.362 1.00 28.55 191 ALA A N 1
ATOM 1480 C CA . ALA A 1 191 ? 18.392 25.626 -13.018 1.00 28.55 191 ALA A CA 1
ATOM 1481 C C . ALA A 1 191 ? 19.538 25.151 -13.927 1.00 28.55 191 ALA A C 1
ATOM 1483 O O . ALA A 1 191 ? 20.055 25.941 -14.716 1.00 28.55 191 ALA A O 1
ATOM 1484 N N . LEU A 1 192 ? 19.930 23.879 -13.847 1.00 27.22 192 LEU A N 1
ATOM 1485 C CA . LEU A 1 192 ? 20.741 23.247 -14.891 1.00 27.22 192 LEU A CA 1
ATOM 1486 C C . LEU A 1 192 ? 19.792 22.564 -15.884 1.00 27.22 192 LEU A C 1
ATOM 1488 O O . LEU A 1 192 ? 19.300 21.478 -15.582 1.00 27.22 192 LEU A O 1
ATOM 1492 N N . PRO A 1 193 ? 19.521 23.146 -17.066 1.00 28.56 193 PRO A N 1
ATOM 1493 C CA . PRO A 1 193 ? 19.092 22.363 -18.207 1.00 28.56 193 PRO A CA 1
ATOM 1494 C C . PRO A 1 193 ? 20.332 21.729 -18.847 1.00 28.56 193 PRO A C 1
ATOM 1496 O O . PRO A 1 193 ? 21.333 22.404 -19.108 1.00 28.56 193 PRO A O 1
ATOM 1499 N N . ILE A 1 194 ? 20.260 20.429 -19.132 1.00 25.02 194 ILE A N 1
ATOM 1500 C CA . ILE A 1 194 ? 21.221 19.757 -20.009 1.00 25.02 194 ILE A CA 1
ATOM 1501 C C . ILE A 1 194 ? 21.183 20.488 -21.356 1.00 25.02 194 ILE A C 1
ATOM 1503 O O . ILE A 1 194 ? 20.201 20.423 -22.092 1.00 25.02 194 ILE A O 1
ATOM 1507 N N . THR A 1 195 ? 22.243 21.239 -21.642 1.00 24.17 195 THR A N 1
ATOM 1508 C CA . THR A 1 195 ? 22.416 21.984 -22.889 1.00 24.17 195 THR A CA 1
ATOM 1509 C C . THR A 1 195 ? 23.337 21.163 -23.784 1.00 24.17 195 THR A C 1
ATOM 1511 O O . THR A 1 195 ? 24.523 21.037 -23.494 1.00 24.17 195 THR A O 1
ATOM 1514 N N . PHE A 1 196 ? 22.808 20.589 -24.864 1.00 23.22 196 PHE A N 1
ATOM 1515 C CA . PHE A 1 196 ? 23.640 19.993 -25.908 1.00 23.22 196 PHE A CA 1
ATOM 1516 C C . PHE A 1 196 ? 24.179 21.114 -26.800 1.00 23.22 196 PHE A C 1
ATOM 1518 O O . PHE A 1 196 ? 23.420 21.766 -27.515 1.00 23.22 196 PHE A O 1
ATOM 1525 N N . ILE A 1 197 ? 25.489 21.353 -26.748 1.00 24.92 197 ILE A N 1
ATOM 1526 C CA . ILE A 1 197 ? 26.176 22.253 -27.677 1.00 24.92 197 ILE A CA 1
ATOM 1527 C C . ILE A 1 197 ? 26.559 21.424 -28.905 1.00 24.92 197 ILE A C 1
ATOM 1529 O O . ILE A 1 197 ? 27.462 20.593 -28.843 1.00 24.92 197 ILE A O 1
ATOM 1533 N N . LEU A 1 198 ? 25.859 21.634 -30.021 1.00 26.28 198 LEU A N 1
ATOM 1534 C CA . LEU A 1 198 ? 26.305 21.171 -31.334 1.00 26.28 198 LEU A CA 1
ATOM 1535 C C . LEU A 1 198 ? 27.370 22.143 -31.847 1.00 26.28 198 LEU A C 1
ATOM 1537 O O . LEU A 1 198 ? 27.112 23.336 -31.999 1.00 26.28 198 LEU A O 1
ATOM 1541 N N . TRP A 1 199 ? 28.572 21.626 -32.086 1.00 25.52 199 TRP A N 1
ATOM 1542 C CA . TRP A 1 199 ? 29.652 22.367 -32.728 1.00 25.52 199 TRP A CA 1
ATOM 1543 C C . TRP A 1 199 ? 29.362 22.428 -34.233 1.00 25.52 199 TRP A C 1
ATOM 1545 O O . TRP A 1 199 ? 29.317 21.398 -34.904 1.00 25.52 199 TRP A O 1
ATOM 1555 N N . GLU A 1 200 ? 29.084 23.626 -34.749 1.00 30.66 200 GLU A N 1
ATOM 1556 C CA . GLU A 1 200 ? 28.859 23.865 -36.175 1.00 30.66 200 GLU A CA 1
ATOM 1557 C C . GLU A 1 200 ? 30.193 24.257 -36.820 1.00 30.66 200 GLU A C 1
ATOM 1559 O O . GLU A 1 200 ? 30.681 25.375 -36.639 1.00 30.66 200 GLU A O 1
ATOM 1564 N N . ASP A 1 201 ? 30.794 23.316 -37.548 1.00 27.38 201 ASP A N 1
ATOM 1565 C CA . ASP A 1 201 ? 31.989 23.563 -38.350 1.00 27.38 201 ASP A CA 1
ATOM 1566 C C . ASP A 1 201 ? 31.583 24.346 -39.611 1.00 27.38 201 ASP A C 1
ATOM 1568 O O . ASP A 1 201 ? 30.957 23.819 -40.545 1.00 27.38 201 ASP A O 1
ATOM 1572 N N . ARG A 1 202 ? 31.856 25.655 -39.602 1.00 37.69 202 ARG A N 1
ATOM 1573 C CA . ARG A 1 202 ? 31.710 26.519 -40.776 1.00 37.69 202 ARG A CA 1
ATOM 1574 C C . ARG A 1 202 ? 32.834 26.157 -41.733 1.00 37.69 202 ARG A C 1
ATOM 1576 O O . ARG A 1 202 ? 33.928 26.653 -41.533 1.00 37.69 202 ARG A O 1
ATOM 1583 N N . ASP A 1 203 ? 32.560 25.281 -42.699 1.00 40.28 203 ASP A N 1
ATOM 1584 C CA . ASP A 1 203 ? 33.075 25.367 -44.085 1.00 40.28 203 ASP A CA 1
ATOM 1585 C C . ASP A 1 203 ? 32.803 24.100 -44.924 1.00 40.28 203 ASP A C 1
ATOM 1587 O O . ASP A 1 203 ? 33.610 23.689 -45.756 1.00 40.28 203 ASP A O 1
ATOM 1591 N N . SER A 1 204 ? 31.621 23.478 -44.795 1.00 43.88 204 SER A N 1
ATOM 1592 C CA . SER A 1 204 ? 31.197 22.460 -45.769 1.00 43.88 204 SER A CA 1
ATOM 1593 C C . SER A 1 204 ? 29.971 22.887 -46.583 1.00 43.88 204 SER A C 1
ATOM 1595 O O . SER A 1 204 ? 28.940 23.333 -46.064 1.00 43.88 204 SER A O 1
ATOM 1597 N N . CYS A 1 205 ? 30.096 22.705 -47.902 1.00 40.97 205 CYS A N 1
ATOM 1598 C CA . CYS A 1 205 ? 29.100 22.962 -48.953 1.00 40.97 205 CYS A CA 1
ATOM 1599 C C . CYS A 1 205 ? 27.735 22.268 -48.700 1.00 40.97 205 CYS A C 1
ATOM 1601 O O . CYS A 1 205 ? 26.706 22.638 -49.264 1.00 40.97 205 CYS A O 1
ATOM 1603 N N . TRP A 1 206 ? 27.692 21.316 -47.763 1.00 43.34 206 TRP A N 1
ATOM 1604 C CA . TRP A 1 206 ? 26.483 20.655 -47.272 1.00 43.34 206 TRP A CA 1
ATOM 1605 C C . TRP A 1 206 ? 25.469 21.601 -46.604 1.00 43.34 206 TRP A C 1
ATOM 1607 O O . TRP A 1 206 ? 24.262 21.375 -46.695 1.00 43.34 206 TRP A O 1
ATOM 1617 N N . SER A 1 207 ? 25.930 22.692 -45.989 1.00 44.03 207 SER A N 1
ATOM 1618 C CA . SER A 1 207 ? 25.090 23.631 -45.223 1.00 44.03 207 SER A CA 1
ATOM 1619 C C . SER A 1 207 ? 24.185 24.535 -46.079 1.00 44.03 207 SER A C 1
ATOM 1621 O O . SER A 1 207 ? 23.237 25.137 -45.558 1.00 44.03 207 SER A O 1
ATOM 1623 N N . ARG A 1 208 ? 24.449 24.629 -47.392 1.00 45.47 208 ARG A N 1
ATOM 1624 C CA . ARG A 1 208 ? 23.603 25.355 -48.356 1.00 45.47 208 ARG A CA 1
ATOM 1625 C C . ARG A 1 208 ? 22.537 24.457 -48.980 1.00 45.47 208 ARG A C 1
ATOM 1627 O O . ARG A 1 208 ? 21.398 24.889 -49.112 1.00 45.47 208 ARG A O 1
ATOM 1634 N N . LEU A 1 209 ? 22.858 23.190 -49.255 1.00 44.69 209 LEU A N 1
ATOM 1635 C CA . LEU A 1 209 ? 21.901 22.232 -49.825 1.00 44.69 209 LEU A CA 1
ATOM 1636 C C . LEU A 1 209 ? 20.843 21.761 -48.807 1.00 44.69 209 LEU A C 1
ATOM 1638 O O . LEU A 1 209 ? 19.706 21.495 -49.189 1.00 44.69 209 LEU A O 1
ATOM 1642 N N . LEU A 1 210 ? 21.176 21.722 -47.509 1.00 45.34 210 LEU A N 1
ATOM 1643 C CA . LEU A 1 210 ? 20.206 21.435 -46.438 1.00 45.34 210 LEU A CA 1
ATOM 1644 C C . LEU A 1 210 ? 19.227 22.589 -46.155 1.00 45.34 210 LEU A C 1
ATOM 1646 O O . LEU A 1 210 ? 18.210 22.380 -45.495 1.00 45.34 210 LEU A O 1
ATOM 1650 N N . ARG A 1 211 ? 19.528 23.810 -46.617 1.00 50.12 211 ARG A N 1
ATOM 1651 C CA . ARG A 1 211 ? 18.789 25.018 -46.223 1.00 50.12 211 ARG A CA 1
ATOM 1652 C C . ARG A 1 211 ? 17.525 25.259 -47.053 1.00 50.12 211 ARG A C 1
ATOM 1654 O O . ARG A 1 211 ? 16.602 25.892 -46.552 1.00 50.12 211 ARG A O 1
ATOM 1661 N N . GLU A 1 212 ? 17.444 24.711 -48.267 1.00 49.94 212 GLU A N 1
ATOM 1662 C CA . GLU A 1 212 ? 16.318 24.969 -49.185 1.00 49.94 212 GLU A CA 1
ATOM 1663 C C . GLU A 1 212 ? 15.412 23.759 -49.449 1.00 49.94 212 GLU A C 1
ATOM 1665 O O . GLU A 1 212 ? 14.275 23.922 -49.886 1.00 49.94 212 GLU A O 1
ATOM 1670 N N . ALA A 1 213 ? 15.829 22.544 -49.091 1.00 49.22 213 ALA A N 1
ATOM 1671 C CA . ALA A 1 213 ? 14.954 21.382 -49.139 1.00 49.22 213 ALA A CA 1
ATOM 1672 C C . ALA A 1 213 ? 15.045 20.593 -47.832 1.00 49.22 213 ALA A C 1
ATOM 1674 O O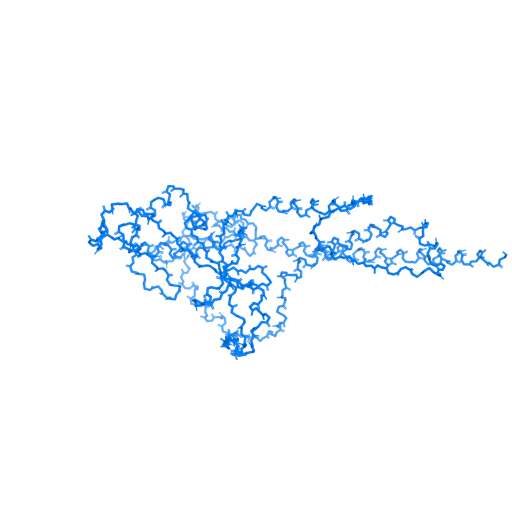 . ALA A 1 213 ? 16.082 20.025 -47.511 1.00 49.22 213 ALA A O 1
ATOM 1675 N N . LYS A 1 214 ? 13.897 20.476 -47.151 1.00 53.53 214 LYS A N 1
ATOM 1676 C CA . LYS A 1 214 ? 13.598 19.502 -46.080 1.00 53.53 214 LYS A CA 1
ATOM 1677 C C . LYS A 1 214 ? 13.877 19.887 -44.623 1.00 53.53 214 LYS A C 1
ATOM 1679 O O . LYS A 1 214 ? 13.973 18.985 -43.800 1.00 53.53 214 LYS A O 1
ATOM 1684 N N . MET A 1 215 ? 13.798 21.162 -44.238 1.00 49.94 215 MET A N 1
ATOM 1685 C CA . MET A 1 215 ? 13.598 21.488 -42.811 1.00 49.94 215 MET A CA 1
ATOM 1686 C C . MET A 1 215 ? 12.240 20.985 -42.291 1.00 49.94 215 MET A C 1
ATOM 1688 O O . MET A 1 215 ? 12.184 20.386 -41.228 1.00 49.94 215 MET A O 1
ATOM 1692 N N . SER A 1 216 ? 11.155 21.089 -43.069 1.00 51.28 216 SER A N 1
ATOM 1693 C CA . SER A 1 216 ? 9.848 20.547 -42.650 1.00 51.28 216 SER A CA 1
ATOM 1694 C C . SER A 1 216 ? 9.837 19.014 -42.566 1.00 51.28 216 SER A C 1
ATOM 1696 O O . SER A 1 216 ? 9.277 18.459 -41.627 1.00 51.28 216 SER A O 1
ATOM 1698 N N . LEU A 1 217 ? 10.511 18.314 -43.491 1.00 53.25 217 LEU A N 1
ATOM 1699 C CA . LEU A 1 217 ? 10.587 16.851 -43.440 1.00 53.25 217 LEU A CA 1
ATOM 1700 C C . LEU A 1 217 ? 11.489 16.381 -42.298 1.00 53.25 217 LEU A C 1
ATOM 1702 O O . LEU A 1 217 ? 11.124 15.422 -41.644 1.00 53.25 217 LEU A O 1
ATOM 1706 N N . LEU A 1 218 ? 12.624 17.040 -42.038 1.00 55.94 218 LEU A N 1
ATOM 1707 C CA . LEU A 1 218 ? 13.499 16.698 -40.914 1.00 55.94 218 LEU A CA 1
ATOM 1708 C C . LEU A 1 218 ? 12.844 17.014 -39.572 1.00 55.94 218 LEU A C 1
ATOM 1710 O O . LEU A 1 218 ? 12.953 16.200 -38.671 1.00 55.94 218 LEU A O 1
ATOM 1714 N N . ILE A 1 219 ? 12.101 18.115 -39.448 1.00 65.44 219 ILE A N 1
ATOM 1715 C CA . ILE A 1 219 ? 11.326 18.426 -38.238 1.00 65.44 219 ILE A CA 1
ATOM 1716 C C . ILE A 1 219 ? 10.198 17.405 -38.042 1.00 65.44 219 ILE A C 1
ATOM 1718 O O . ILE A 1 219 ? 9.995 16.936 -36.926 1.00 65.44 219 ILE A O 1
ATOM 1722 N N . ASN A 1 220 ? 9.512 16.988 -39.111 1.00 58.78 220 ASN A N 1
ATOM 1723 C CA . ASN A 1 220 ? 8.491 15.938 -39.040 1.00 58.78 220 ASN A CA 1
ATOM 1724 C C . ASN A 1 220 ? 9.099 14.552 -38.759 1.00 58.78 220 ASN A C 1
ATOM 1726 O O . ASN A 1 220 ? 8.543 13.785 -37.983 1.00 58.78 220 ASN A O 1
ATOM 1730 N N . LEU A 1 221 ? 10.266 14.231 -39.325 1.00 61.59 221 LEU A N 1
ATOM 1731 C CA . LEU A 1 221 ? 10.974 12.983 -39.035 1.00 61.59 221 LEU A CA 1
ATOM 1732 C C . LEU A 1 221 ? 11.498 12.980 -37.602 1.00 61.59 221 LEU A C 1
ATOM 1734 O O . LEU A 1 221 ? 11.410 11.961 -36.939 1.00 61.59 221 LEU A O 1
ATOM 1738 N N . PHE A 1 222 ? 12.020 14.109 -37.121 1.00 65.19 222 PHE A N 1
ATOM 1739 C CA . PHE A 1 222 ? 12.553 14.253 -35.772 1.00 65.19 222 PHE A CA 1
ATOM 1740 C C . PHE A 1 222 ? 11.430 14.223 -34.738 1.00 65.19 222 PHE A C 1
ATOM 1742 O O . PHE A 1 222 ? 11.563 13.542 -33.737 1.00 65.19 222 PHE A O 1
ATOM 1749 N N . THR A 1 223 ? 10.282 14.852 -35.002 1.00 65.81 223 THR A N 1
ATOM 1750 C CA . THR A 1 223 ? 9.105 14.745 -34.121 1.00 65.81 223 THR A CA 1
ATOM 1751 C C . THR A 1 223 ? 8.529 13.332 -34.102 1.00 65.81 223 THR A C 1
ATOM 1753 O O . THR A 1 223 ? 8.230 12.831 -33.021 1.00 65.81 223 THR A O 1
ATOM 1756 N N . VAL A 1 224 ? 8.446 12.645 -35.248 1.00 68.81 224 VAL A N 1
ATOM 1757 C CA . VAL A 1 224 ? 8.037 11.230 -35.305 1.00 68.81 224 VAL A CA 1
ATOM 1758 C C . VAL A 1 224 ? 9.058 10.330 -34.605 1.00 68.81 224 VAL A C 1
ATOM 1760 O O . VAL A 1 224 ? 8.659 9.461 -33.840 1.00 68.81 224 VAL A O 1
ATOM 1763 N N . TYR A 1 225 ? 10.359 10.559 -34.800 1.00 64.75 225 TYR A N 1
ATOM 1764 C CA . TYR A 1 225 ? 11.435 9.790 -34.172 1.00 64.75 225 TYR A CA 1
ATOM 1765 C C . TYR A 1 225 ? 11.508 10.036 -32.663 1.00 64.75 225 TYR A C 1
ATOM 1767 O O . TYR A 1 225 ? 11.679 9.086 -31.917 1.00 64.75 225 TYR A O 1
ATOM 1775 N N . SER A 1 226 ? 11.311 11.269 -32.188 1.00 67.94 226 SER A N 1
ATOM 1776 C CA . SER A 1 226 ? 11.238 11.597 -30.759 1.00 67.94 226 SER A CA 1
ATOM 1777 C C . SER A 1 226 ? 9.983 11.020 -30.106 1.00 67.94 226 SER A C 1
ATOM 1779 O O . SER A 1 226 ? 10.081 10.472 -29.013 1.00 67.94 226 SER A O 1
ATOM 1781 N N . LEU A 1 227 ? 8.825 11.063 -30.777 1.00 60.53 227 LEU A N 1
ATOM 1782 C CA . LEU A 1 227 ? 7.611 10.383 -30.310 1.00 60.53 227 LEU A CA 1
ATOM 1783 C C . LEU A 1 227 ? 7.818 8.867 -30.235 1.00 60.53 227 LEU A C 1
ATOM 1785 O O . LEU A 1 227 ? 7.419 8.252 -29.252 1.00 60.53 227 LEU A O 1
ATOM 1789 N N . LEU A 1 228 ? 8.496 8.280 -31.224 1.00 58.81 228 LEU A N 1
ATOM 1790 C CA . LEU A 1 228 ? 8.857 6.865 -31.239 1.00 58.81 228 LEU A CA 1
ATOM 1791 C C . LEU A 1 228 ? 9.867 6.496 -30.162 1.00 58.81 228 LEU A C 1
ATOM 1793 O O . LEU A 1 228 ? 9.669 5.483 -29.514 1.00 58.81 228 LEU A O 1
ATOM 1797 N N . PHE A 1 229 ? 10.895 7.312 -29.931 1.00 58.47 229 PHE A N 1
ATOM 1798 C CA . PHE A 1 229 ? 11.916 7.061 -28.915 1.00 58.47 229 PHE A CA 1
ATOM 1799 C C . PHE A 1 229 ? 11.339 7.150 -27.500 1.00 58.47 229 PHE A C 1
ATOM 1801 O O . PHE A 1 229 ? 11.744 6.391 -26.627 1.00 58.47 229 PHE A O 1
ATOM 1808 N N . VAL A 1 230 ? 10.353 8.027 -27.281 1.00 58.03 230 VAL A N 1
ATOM 1809 C CA . VAL A 1 230 ? 9.591 8.093 -26.026 1.00 58.03 230 VAL A CA 1
ATOM 1810 C C . VAL A 1 230 ? 8.646 6.895 -25.909 1.00 58.03 230 VAL A C 1
ATOM 1812 O O . VAL A 1 230 ? 8.605 6.275 -24.854 1.00 58.03 230 VAL A O 1
ATOM 1815 N N . TYR A 1 231 ? 7.964 6.482 -26.983 1.00 52.19 231 TYR A N 1
ATOM 1816 C CA . TYR A 1 231 ? 7.101 5.292 -26.956 1.00 52.19 231 TYR A CA 1
ATOM 1817 C C . TYR A 1 231 ? 7.895 3.998 -26.724 1.00 52.19 231 TYR A C 1
ATOM 1819 O O . TYR A 1 231 ? 7.529 3.185 -25.881 1.00 52.19 231 TYR A O 1
ATOM 1827 N N . THR A 1 232 ? 9.022 3.814 -27.416 1.00 51.38 232 THR A N 1
ATOM 1828 C CA . THR A 1 232 ? 9.908 2.665 -27.211 1.00 51.38 232 THR A CA 1
ATOM 1829 C C . THR A 1 232 ? 10.686 2.781 -25.909 1.00 51.38 232 THR A C 1
ATOM 1831 O O . THR A 1 232 ? 10.940 1.763 -25.294 1.00 51.38 232 THR A O 1
ATOM 1834 N N . GLY A 1 233 ? 11.046 3.979 -25.446 1.00 51.25 233 GLY A N 1
ATOM 1835 C CA . GLY A 1 233 ? 11.745 4.183 -24.172 1.00 51.25 233 GLY A CA 1
ATOM 1836 C C . GLY A 1 233 ? 10.859 3.915 -22.956 1.00 51.25 233 GLY A C 1
ATOM 1837 O O . GLY A 1 233 ? 11.309 3.291 -22.001 1.00 51.25 233 GLY A O 1
ATOM 1838 N N . VAL A 1 234 ? 9.582 4.301 -23.019 1.00 50.06 234 VAL A N 1
ATOM 1839 C CA . VAL A 1 234 ? 8.583 4.008 -21.979 1.00 50.06 234 VAL A CA 1
ATOM 1840 C C . VAL A 1 234 ? 8.183 2.527 -21.997 1.00 50.06 234 VAL A C 1
ATOM 1842 O O . VAL A 1 234 ? 8.014 1.937 -20.937 1.00 50.06 234 VAL A O 1
ATOM 1845 N N . ILE A 1 235 ? 8.116 1.876 -23.167 1.00 46.66 235 ILE A N 1
ATOM 1846 C CA . ILE A 1 235 ? 7.778 0.440 -23.247 1.00 46.66 235 ILE A CA 1
ATOM 1847 C C . ILE A 1 235 ? 8.990 -0.462 -22.940 1.00 46.66 235 ILE A C 1
ATOM 1849 O O . ILE A 1 235 ? 8.851 -1.461 -22.239 1.00 46.66 235 ILE A O 1
ATOM 1853 N N . VAL A 1 236 ? 10.201 -0.107 -23.381 1.00 44.91 236 VAL A N 1
ATOM 1854 C CA . VAL A 1 236 ? 11.434 -0.853 -23.052 1.00 44.91 236 VAL A CA 1
ATOM 1855 C C . VAL A 1 236 ? 11.849 -0.624 -21.592 1.00 44.91 236 VAL A C 1
ATOM 1857 O O . VAL A 1 236 ? 12.423 -1.522 -20.984 1.00 44.91 236 VAL A O 1
ATOM 1860 N N . GLY A 1 237 ? 11.479 0.510 -20.985 1.00 38.91 237 GLY A N 1
ATOM 1861 C CA . GLY A 1 237 ? 11.635 0.753 -19.546 1.00 38.91 237 GLY A CA 1
ATOM 1862 C C . GLY A 1 237 ? 10.762 -0.141 -18.654 1.00 38.91 237 GLY A C 1
ATOM 1863 O O . GLY A 1 237 ? 11.125 -0.384 -17.508 1.00 38.91 237 GLY A O 1
ATOM 1864 N N . CYS A 1 238 ? 9.665 -0.696 -19.184 1.00 42.66 238 CYS A N 1
ATOM 1865 C CA . CYS A 1 238 ? 8.781 -1.616 -18.458 1.00 42.66 238 CYS A CA 1
ATOM 1866 C C . CYS A 1 238 ? 8.942 -3.092 -18.858 1.00 42.66 238 CYS A C 1
ATOM 1868 O O . CYS A 1 238 ? 8.309 -3.955 -18.256 1.00 42.66 238 CYS A O 1
ATOM 1870 N N . ILE A 1 239 ? 9.800 -3.421 -19.830 1.00 42.28 239 ILE A N 1
ATOM 1871 C CA . ILE A 1 239 ? 10.026 -4.808 -20.257 1.00 42.28 239 ILE A CA 1
ATOM 1872 C C . ILE A 1 239 ? 11.519 -5.123 -20.174 1.00 42.28 239 ILE A C 1
ATOM 1874 O O . ILE A 1 239 ? 12.246 -5.166 -21.168 1.00 42.28 239 ILE A O 1
ATOM 1878 N N . ARG A 1 240 ? 11.973 -5.446 -18.959 1.00 37.25 240 ARG A N 1
ATOM 1879 C CA . ARG A 1 240 ? 13.120 -6.343 -18.798 1.00 37.25 240 ARG A CA 1
ATOM 1880 C C . ARG A 1 240 ? 12.670 -7.732 -19.240 1.00 37.25 240 ARG A C 1
ATOM 1882 O O . ARG A 1 240 ? 12.075 -8.499 -18.488 1.00 37.25 240 ARG A O 1
ATOM 1889 N N . LYS A 1 241 ? 12.931 -8.028 -20.508 1.00 37.34 241 LYS A N 1
ATOM 1890 C CA . LYS A 1 241 ? 12.780 -9.352 -21.096 1.00 37.34 241 LYS A CA 1
ATOM 1891 C C . LYS A 1 241 ? 13.792 -10.286 -20.425 1.00 37.34 241 LYS A C 1
ATOM 1893 O O . LYS A 1 241 ? 14.996 -10.161 -20.634 1.00 37.34 241 LYS A O 1
ATOM 1898 N N . SER A 1 242 ? 13.301 -11.191 -19.584 1.00 37.91 242 SER A N 1
ATOM 1899 C CA . SER A 1 242 ? 14.043 -12.385 -19.185 1.00 37.91 242 SER A CA 1
ATOM 1900 C C . SER A 1 242 ? 14.078 -13.319 -20.395 1.00 37.91 242 SER A C 1
ATOM 1902 O O . SER A 1 242 ? 13.171 -14.124 -20.606 1.00 37.91 242 SER A O 1
ATOM 1904 N N . ASP A 1 243 ? 15.083 -13.156 -21.254 1.00 40.56 243 ASP A N 1
ATOM 1905 C CA . ASP A 1 243 ? 15.389 -14.145 -22.281 1.00 40.56 243 ASP A CA 1
ATOM 1906 C C . ASP A 1 243 ? 16.056 -15.343 -21.594 1.00 40.56 243 ASP A C 1
ATOM 1908 O O . ASP A 1 243 ? 17.272 -15.401 -21.431 1.00 40.56 243 ASP A O 1
ATOM 1912 N N . ASN A 1 244 ? 15.249 -16.323 -21.187 1.00 37.34 244 ASN A N 1
ATOM 1913 C CA . ASN A 1 244 ? 15.725 -17.697 -21.099 1.00 37.34 244 ASN A CA 1
ATOM 1914 C C . ASN A 1 244 ? 14.612 -18.677 -21.481 1.00 37.34 244 ASN A C 1
ATOM 1916 O O . ASN A 1 244 ? 14.049 -19.407 -20.669 1.00 37.34 244 ASN A O 1
ATOM 1920 N N . SER A 1 245 ? 14.297 -18.688 -22.777 1.00 42.00 245 SER A N 1
ATOM 1921 C CA . SER A 1 245 ? 13.602 -19.801 -23.418 1.00 42.00 245 SER A CA 1
ATOM 1922 C C . SER A 1 245 ? 14.572 -20.976 -23.571 1.00 42.00 245 SER A C 1
ATOM 1924 O O . SER A 1 245 ? 15.024 -21.278 -24.671 1.00 42.00 245 SER A O 1
ATOM 1926 N N . ASN A 1 246 ? 14.832 -21.680 -22.472 1.00 34.25 246 ASN A N 1
ATOM 1927 C CA . ASN A 1 246 ? 15.063 -23.116 -22.533 1.00 34.25 246 ASN A CA 1
ATOM 1928 C C . ASN A 1 246 ? 13.797 -23.788 -22.009 1.00 34.25 246 ASN A C 1
ATOM 1930 O O . ASN A 1 246 ? 13.605 -23.946 -20.807 1.00 34.25 246 ASN A O 1
ATOM 1934 N N . ARG A 1 247 ? 12.917 -24.181 -22.941 1.00 39.16 247 ARG A N 1
ATOM 1935 C CA . ARG A 1 247 ? 11.882 -25.189 -22.691 1.00 39.16 247 ARG A CA 1
ATOM 1936 C C . ARG A 1 247 ? 12.579 -26.505 -22.352 1.00 39.16 247 ARG A C 1
ATOM 1938 O O . ARG A 1 247 ? 12.762 -27.361 -23.212 1.00 39.16 247 ARG A O 1
ATOM 1945 N N . VAL A 1 248 ? 12.948 -26.670 -21.090 1.00 37.38 248 VAL A N 1
ATOM 1946 C CA . VAL A 1 248 ? 12.974 -27.992 -20.478 1.00 37.38 248 VAL A CA 1
ATOM 1947 C C . VAL A 1 248 ? 11.509 -28.326 -20.222 1.00 37.38 248 VAL A C 1
ATOM 1949 O O . VAL A 1 248 ? 10.836 -27.634 -19.462 1.00 37.38 248 VAL A O 1
ATOM 1952 N N . LYS A 1 249 ? 10.989 -29.339 -20.924 1.00 41.81 249 LYS A N 1
ATOM 1953 C CA . LYS A 1 249 ? 9.760 -30.027 -20.520 1.00 41.81 249 LYS A CA 1
ATOM 1954 C C . LYS A 1 249 ? 10.000 -30.542 -19.103 1.00 41.81 249 LYS A C 1
ATOM 1956 O O . LYS A 1 249 ? 10.748 -31.497 -18.919 1.00 41.81 249 LYS A O 1
ATOM 1961 N N . ILE A 1 250 ? 9.452 -29.847 -18.115 1.00 43.41 250 ILE A N 1
ATOM 1962 C CA . ILE A 1 250 ? 9.403 -30.316 -16.738 1.00 43.41 250 ILE A CA 1
ATOM 1963 C C . ILE A 1 250 ? 8.004 -30.897 -16.565 1.00 43.41 250 ILE A C 1
ATOM 1965 O O . ILE A 1 250 ? 7.036 -30.166 -16.373 1.00 43.41 250 ILE A O 1
ATOM 1969 N N . ASP A 1 251 ? 7.914 -32.221 -16.641 1.00 42.28 251 ASP A N 1
ATOM 1970 C CA . ASP A 1 251 ? 6.703 -33.033 -16.460 1.00 42.28 251 ASP A CA 1
ATOM 1971 C C . ASP A 1 251 ? 6.181 -33.030 -14.995 1.00 42.28 251 ASP A C 1
ATOM 1973 O O . ASP A 1 251 ? 5.622 -34.013 -14.519 1.00 42.28 251 ASP A O 1
ATOM 1977 N N . ASN A 1 252 ? 6.363 -31.933 -14.244 1.00 44.94 252 ASN A N 1
ATOM 1978 C CA . ASN A 1 252 ? 5.912 -31.803 -12.847 1.00 44.94 252 ASN A CA 1
ATOM 1979 C C . ASN A 1 252 ? 4.746 -30.820 -12.648 1.00 44.94 252 ASN A C 1
ATOM 1981 O O . ASN A 1 252 ? 4.240 -30.720 -11.531 1.00 44.94 252 ASN A O 1
ATOM 1985 N N . GLU A 1 253 ? 4.270 -30.137 -13.694 1.00 42.84 253 GLU A N 1
ATOM 1986 C CA . GLU A 1 253 ? 3.071 -29.283 -13.604 1.00 42.84 253 GLU A CA 1
ATOM 1987 C C . GLU A 1 253 ? 1.763 -30.095 -13.564 1.00 42.84 253 GLU A C 1
ATOM 1989 O O . GLU A 1 253 ? 0.761 -29.636 -13.017 1.00 42.84 253 GLU A O 1
ATOM 1994 N N . GLU A 1 254 ? 1.787 -31.355 -14.012 1.00 44.44 254 GLU A N 1
ATOM 1995 C CA . GLU A 1 254 ? 0.617 -32.235 -13.945 1.00 44.44 254 GLU A CA 1
ATOM 1996 C C . GLU A 1 254 ? 0.246 -32.563 -12.486 1.00 44.44 254 GLU A C 1
ATOM 1998 O O . GLU A 1 254 ? -0.926 -32.571 -12.129 1.00 44.44 254 GLU A O 1
ATOM 2003 N N . LYS A 1 255 ? 1.213 -32.723 -11.570 1.00 38.41 255 LYS A N 1
ATOM 2004 C CA . LYS A 1 255 ? 0.909 -33.145 -10.187 1.00 38.41 255 LYS A CA 1
ATOM 2005 C C . LYS A 1 255 ? 0.306 -32.060 -9.293 1.00 38.41 255 LYS A C 1
ATOM 2007 O O . LYS A 1 255 ? -0.468 -32.403 -8.402 1.00 38.41 255 LYS A O 1
ATOM 2012 N N . THR A 1 256 ? 0.602 -30.780 -9.513 1.00 42.16 256 THR A N 1
ATOM 2013 C CA . THR A 1 256 ? 0.028 -29.693 -8.692 1.00 42.16 256 THR A CA 1
ATOM 2014 C C . THR A 1 256 ? -1.325 -29.232 -9.238 1.00 42.16 256 THR A C 1
ATOM 2016 O O . THR A 1 256 ? -2.217 -28.880 -8.466 1.00 42.16 256 THR A O 1
ATOM 2019 N N . 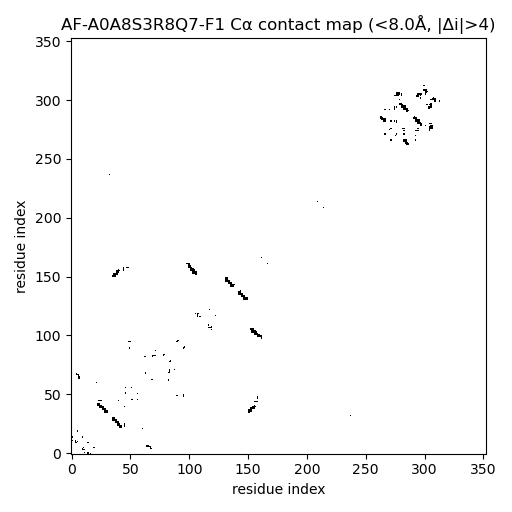GLN A 1 257 ? -1.529 -29.321 -10.557 1.00 45.34 257 GLN A N 1
ATOM 2020 C CA . GLN A 1 257 ? -2.820 -29.042 -11.184 1.00 45.34 257 GLN A CA 1
ATOM 2021 C C . GLN A 1 257 ? -3.852 -30.150 -10.885 1.00 45.34 257 GLN A C 1
ATOM 2023 O O . GLN A 1 257 ? -5.004 -29.836 -10.586 1.00 45.34 257 GLN A O 1
ATOM 2028 N N . ILE A 1 258 ? -3.418 -31.418 -10.794 1.00 45.97 258 ILE A N 1
ATOM 2029 C CA . ILE A 1 258 ? -4.265 -32.553 -10.373 1.00 45.97 258 ILE A CA 1
ATOM 2030 C C . ILE A 1 258 ? -4.791 -32.397 -8.930 1.00 45.97 258 ILE A C 1
ATOM 2032 O O . ILE A 1 258 ? -5.885 -32.867 -8.621 1.00 45.97 258 ILE A O 1
ATOM 2036 N N . ILE A 1 259 ? -4.068 -31.716 -8.029 1.00 47.66 259 ILE A N 1
ATOM 2037 C CA . ILE A 1 259 ? -4.526 -31.544 -6.636 1.00 47.66 259 ILE A CA 1
ATOM 2038 C C . ILE A 1 259 ? -5.541 -30.393 -6.506 1.00 47.66 259 ILE A C 1
ATOM 2040 O O . ILE A 1 259 ? -6.440 -30.471 -5.668 1.00 47.66 259 ILE A O 1
ATOM 2044 N N . LEU A 1 260 ? -5.472 -29.359 -7.355 1.00 48.41 260 LEU A N 1
ATOM 2045 C CA . LEU A 1 260 ? -6.402 -28.220 -7.297 1.00 48.41 260 LEU A CA 1
ATOM 2046 C C . LEU A 1 260 ? -7.703 -28.440 -8.093 1.00 48.41 260 LEU A C 1
ATOM 2048 O O . LEU A 1 260 ? -8.716 -27.801 -7.801 1.00 48.41 260 LEU A O 1
ATOM 2052 N N . GLU A 1 261 ? -7.713 -29.351 -9.071 1.00 53.19 261 GLU A N 1
ATOM 2053 C CA . GLU A 1 261 ? -8.932 -29.702 -9.815 1.00 53.19 261 GLU A CA 1
ATOM 2054 C C . GLU A 1 261 ? -9.958 -30.471 -8.967 1.00 53.19 261 GLU A C 1
ATOM 2056 O O . GLU A 1 261 ? -11.159 -30.347 -9.206 1.00 53.19 261 GLU A O 1
ATOM 2061 N N . ASN A 1 262 ? -9.526 -31.152 -7.900 1.00 56.12 262 ASN A N 1
ATOM 2062 C CA . ASN A 1 262 ? -10.411 -31.946 -7.038 1.00 56.12 262 ASN A CA 1
ATOM 2063 C C . ASN A 1 262 ? -11.373 -31.125 -6.157 1.00 56.12 262 ASN A C 1
ATOM 2065 O O . ASN A 1 262 ? -12.278 -31.697 -5.554 1.00 56.12 262 ASN A O 1
ATOM 2069 N N . TYR A 1 263 ? -11.225 -29.797 -6.093 1.00 73.56 263 TYR A N 1
ATOM 2070 C CA . TYR A 1 263 ? -12.123 -28.922 -5.323 1.00 73.56 263 TYR A CA 1
ATOM 2071 C C . TYR A 1 263 ? -13.106 -28.128 -6.188 1.00 73.56 263 TYR A C 1
ATOM 2073 O O . TYR A 1 263 ? -13.852 -27.300 -5.660 1.00 73.56 263 TYR A O 1
ATOM 2081 N N . ARG A 1 264 ? -13.118 -28.352 -7.510 1.00 81.25 264 ARG A N 1
ATOM 2082 C CA . ARG A 1 264 ? -14.053 -27.691 -8.426 1.00 81.25 264 ARG A CA 1
ATOM 2083 C C . ARG A 1 264 ? -15.258 -28.583 -8.674 1.00 81.25 264 ARG A C 1
ATOM 2085 O O . ARG A 1 264 ? -15.185 -29.563 -9.406 1.00 81.25 264 ARG A O 1
ATOM 2092 N N . LEU A 1 265 ? -16.389 -28.207 -8.090 1.00 90.00 265 LEU A N 1
ATOM 2093 C CA . LEU A 1 265 ? -17.671 -28.838 -8.388 1.00 90.00 265 LEU A CA 1
ATOM 2094 C C . LEU A 1 265 ? -18.412 -28.046 -9.465 1.00 90.00 265 LEU A C 1
ATOM 2096 O O . LEU A 1 265 ? -18.266 -26.827 -9.587 1.00 90.00 265 LEU A O 1
ATOM 2100 N N . SER A 1 266 ? -19.219 -28.755 -10.251 1.00 91.50 266 SER A N 1
ATOM 2101 C CA . SER A 1 266 ? -20.107 -28.123 -11.228 1.00 91.50 266 SER A CA 1
ATOM 2102 C C . SER A 1 266 ? -21.197 -27.326 -10.506 1.00 91.50 266 SER A C 1
ATOM 2104 O O . SER A 1 266 ? -21.742 -27.780 -9.496 1.00 91.50 266 SER A O 1
ATOM 2106 N N . CYS A 1 267 ? -21.518 -26.141 -11.023 1.00 94.69 267 CYS A N 1
ATOM 2107 C CA . CYS A 1 267 ? -22.659 -25.362 -10.546 1.00 94.69 267 CYS A CA 1
ATOM 2108 C C . CYS A 1 267 ? -23.983 -26.089 -10.822 1.00 94.69 267 CYS A C 1
ATOM 2110 O O . CYS A 1 267 ? -24.114 -26.804 -11.814 1.00 94.69 267 CYS A O 1
ATOM 2112 N N . SER A 1 268 ? -24.977 -25.869 -9.966 1.00 95.31 268 SER A N 1
ATOM 2113 C CA . SER A 1 268 ? -26.373 -26.223 -10.241 1.00 95.31 268 SER A CA 1
ATOM 2114 C C . SER A 1 268 ? -27.019 -25.230 -11.215 1.00 95.31 268 SER A C 1
ATOM 2116 O O . SER A 1 268 ? -26.592 -24.079 -11.311 1.00 95.31 268 SER A O 1
ATOM 2118 N N . ASP A 1 269 ? -28.109 -25.628 -11.877 1.00 94.38 269 ASP A N 1
ATOM 2119 C CA . ASP A 1 269 ? -28.814 -24.775 -12.849 1.00 94.38 269 ASP A CA 1
ATOM 2120 C C . ASP A 1 269 ? -29.261 -23.424 -12.266 1.00 94.38 269 ASP A C 1
ATOM 2122 O O . ASP A 1 269 ? -29.242 -22.401 -12.955 1.00 94.38 269 ASP A O 1
ATOM 2126 N N . ASN A 1 270 ? -29.649 -23.400 -10.987 1.00 94.62 270 ASN A N 1
ATOM 2127 C CA . ASN A 1 270 ? -30.037 -22.168 -10.300 1.00 94.62 270 ASN A CA 1
ATOM 2128 C C . ASN A 1 270 ? -28.830 -21.257 -10.046 1.00 94.62 270 ASN A C 1
ATOM 2130 O O . ASN A 1 270 ? -28.934 -20.047 -10.238 1.00 94.62 270 ASN A O 1
ATOM 2134 N N . GLU A 1 271 ? -27.680 -21.821 -9.671 1.00 91.88 271 GLU A N 1
ATOM 2135 C CA . GLU A 1 271 ? -26.435 -21.068 -9.468 1.00 91.88 271 GLU A CA 1
ATOM 2136 C C . GLU A 1 271 ? -25.914 -20.495 -10.788 1.00 91.88 271 GLU A C 1
ATOM 2138 O O . GLU A 1 271 ? -25.533 -19.325 -10.855 1.00 91.88 271 GLU A O 1
ATOM 2143 N N . THR A 1 272 ? -25.976 -21.284 -11.863 1.00 91.12 272 THR A N 1
ATOM 2144 C CA . THR A 1 272 ? -25.596 -20.841 -13.206 1.00 91.12 272 THR A CA 1
ATOM 2145 C C . THR A 1 272 ? -26.480 -19.691 -13.685 1.00 91.12 272 THR A C 1
ATOM 2147 O O . THR A 1 272 ? -25.963 -18.726 -14.247 1.00 91.12 272 THR A O 1
ATOM 2150 N N . LYS A 1 273 ? -27.794 -19.742 -13.426 1.00 90.31 273 LYS A N 1
ATOM 2151 C CA . LYS A 1 273 ? -28.724 -18.648 -13.760 1.00 90.31 273 LYS A CA 1
ATOM 2152 C C . LYS A 1 273 ? -28.516 -17.406 -12.893 1.00 90.31 273 LYS A C 1
ATOM 2154 O O . LYS A 1 273 ? -28.625 -16.299 -13.411 1.00 90.31 273 LYS A O 1
ATOM 2159 N N . ALA A 1 274 ? -28.216 -17.577 -11.605 1.00 89.19 274 ALA A N 1
ATOM 2160 C CA . ALA A 1 274 ? -28.029 -16.468 -10.673 1.00 89.19 274 ALA A CA 1
ATOM 2161 C C . ALA A 1 274 ? -26.729 -15.691 -10.939 1.00 89.19 274 ALA A C 1
ATOM 2163 O O . ALA A 1 274 ? -26.748 -14.461 -10.977 1.00 89.19 274 ALA A O 1
ATOM 2164 N N . LEU A 1 275 ? -25.608 -16.393 -11.146 1.00 90.19 275 LEU A N 1
ATOM 2165 C CA . LEU A 1 275 ? -24.318 -15.753 -11.417 1.00 90.19 275 LEU A CA 1
ATOM 2166 C C . LEU A 1 275 ? -24.180 -15.336 -12.886 1.00 90.19 275 LEU A C 1
ATOM 2168 O O . LEU A 1 275 ? -23.569 -14.308 -13.162 1.00 90.19 275 LEU A O 1
ATOM 2172 N N . ALA A 1 276 ? -24.748 -16.109 -13.821 1.00 92.94 276 ALA A N 1
ATOM 2173 C CA . ALA A 1 276 ? -24.784 -15.839 -15.259 1.00 92.94 276 ALA A CA 1
ATOM 2174 C C . ALA A 1 276 ? -23.431 -15.348 -15.819 1.00 92.94 276 ALA A C 1
ATOM 2176 O O . ALA A 1 276 ? -23.285 -14.174 -16.179 1.00 92.94 276 ALA A O 1
ATOM 2177 N N . CYS A 1 277 ? -22.439 -16.247 -15.859 1.00 94.75 277 CYS A N 1
ATOM 2178 C CA . CYS A 1 277 ? -21.124 -15.984 -16.451 1.00 94.75 277 CYS A CA 1
ATOM 2179 C C . CYS A 1 277 ? -21.268 -15.552 -17.920 1.00 94.75 277 CYS A C 1
ATOM 2181 O O . CYS A 1 277 ? -21.986 -16.181 -18.697 1.00 94.75 277 CYS A O 1
ATOM 2183 N N . LEU A 1 278 ? -20.592 -14.471 -18.297 1.00 94.81 278 LEU A N 1
ATOM 2184 C CA . LEU A 1 278 ? -20.649 -13.873 -19.628 1.00 94.81 278 LEU A CA 1
ATOM 2185 C C . LEU A 1 278 ? -19.471 -14.340 -20.493 1.00 94.81 278 LEU A C 1
ATOM 2187 O O . LEU A 1 278 ? -18.532 -14.972 -20.009 1.00 94.81 278 LEU A O 1
ATOM 2191 N N . ASN A 1 279 ? -19.526 -14.031 -21.793 1.00 94.62 279 ASN A N 1
ATOM 2192 C CA . ASN A 1 279 ? -18.410 -14.184 -22.737 1.00 94.62 279 ASN A CA 1
ATOM 2193 C C . ASN A 1 279 ? -17.768 -15.588 -22.783 1.00 94.62 279 ASN A C 1
ATOM 2195 O O . ASN A 1 279 ? -16.567 -15.735 -23.013 1.00 94.62 279 ASN A O 1
ATOM 2199 N N . GLY A 1 280 ? -18.573 -16.632 -22.568 1.00 91.38 280 GLY A N 1
ATOM 2200 C CA . GLY A 1 280 ? -18.104 -18.019 -22.575 1.00 91.38 280 GLY A CA 1
ATOM 2201 C C . GLY A 1 280 ? -17.382 -18.451 -21.296 1.00 91.38 280 GLY A C 1
ATOM 2202 O O . GLY A 1 280 ? -16.661 -19.445 -21.323 1.00 91.38 280 GLY A O 1
ATOM 2203 N N . GLY A 1 281 ? -17.547 -17.724 -20.186 1.00 94.12 281 GLY A N 1
ATOM 2204 C CA . GLY A 1 281 ? -17.091 -18.173 -18.872 1.00 94.12 281 GLY A CA 1
ATOM 2205 C C . GLY A 1 281 ? -17.856 -19.410 -18.389 1.00 94.12 281 GLY A C 1
ATOM 2206 O O . GLY A 1 281 ? -19.066 -19.519 -18.589 1.00 94.12 281 GLY A O 1
ATOM 2207 N N . SER A 1 282 ? -17.158 -20.335 -17.731 1.00 95.44 282 SER A N 1
ATOM 2208 C CA . SER A 1 282 ? -17.758 -21.533 -17.130 1.00 95.44 282 SER A CA 1
ATOM 2209 C C . SER A 1 282 ? -17.992 -21.327 -15.635 1.00 95.44 282 SER A C 1
ATOM 2211 O O . SER A 1 282 ? -17.155 -20.765 -14.933 1.00 95.44 282 SER A O 1
ATOM 2213 N N . CYS A 1 283 ? -19.153 -21.744 -15.136 1.00 95.94 283 CYS A N 1
ATOM 2214 C CA . CYS A 1 283 ? -19.472 -21.642 -13.714 1.00 95.94 283 CYS A CA 1
ATOM 2215 C C . CYS A 1 283 ? -18.851 -22.819 -12.959 1.00 95.94 283 CYS A C 1
ATOM 2217 O O . CYS A 1 283 ? -19.035 -23.970 -13.360 1.00 95.94 283 CYS A O 1
ATOM 2219 N N . PHE A 1 284 ? -18.166 -22.539 -11.853 1.00 95.12 284 PHE A N 1
ATOM 2220 C CA . PHE A 1 284 ? -17.673 -23.566 -10.942 1.00 95.12 284 PHE A CA 1
ATOM 2221 C C . PHE A 1 284 ? -17.840 -23.145 -9.482 1.00 95.12 284 PHE A C 1
ATOM 2223 O O . PHE A 1 284 ? -17.945 -21.963 -9.149 1.00 95.12 284 PHE A O 1
ATOM 2230 N N . VAL A 1 285 ? -17.855 -24.137 -8.603 1.00 93.50 285 VAL A N 1
ATOM 2231 C CA . VAL A 1 285 ? -18.012 -23.958 -7.162 1.00 93.50 285 VAL A CA 1
ATOM 2232 C C . VAL A 1 285 ? -16.728 -24.375 -6.462 1.00 93.50 285 VAL A C 1
ATOM 2234 O O . VAL A 1 285 ? -16.166 -25.420 -6.788 1.00 93.50 285 VAL A O 1
ATOM 2237 N N . VAL A 1 286 ? -16.284 -23.570 -5.494 1.00 91.50 286 VAL A N 1
ATOM 2238 C CA . VAL A 1 286 ? -15.152 -23.889 -4.612 1.00 91.50 286 VAL A CA 1
ATOM 2239 C C . VAL A 1 286 ? -15.666 -24.021 -3.184 1.00 91.50 286 VAL A C 1
ATOM 2241 O O . VAL A 1 286 ? -16.344 -23.120 -2.692 1.00 91.50 286 VAL A O 1
ATOM 2244 N N . TYR A 1 287 ? -15.333 -25.130 -2.523 1.00 80.75 287 TYR A N 1
ATOM 2245 C CA . TYR A 1 287 ? -15.622 -25.339 -1.105 1.00 80.75 287 TYR A CA 1
ATOM 2246 C C . TYR A 1 287 ? -14.445 -24.850 -0.260 1.00 80.75 287 TYR A C 1
ATOM 2248 O O . TYR A 1 287 ? -13.439 -25.542 -0.123 1.00 80.75 287 TYR A O 1
ATOM 2256 N N . VAL A 1 288 ? -14.579 -23.649 0.300 1.00 75.06 288 VAL A N 1
ATOM 2257 C CA . VAL A 1 288 ? -13.693 -23.129 1.350 1.00 75.06 288 VAL A CA 1
ATOM 2258 C C . VAL A 1 288 ? -14.609 -22.630 2.456 1.00 75.06 288 VAL A C 1
ATOM 2260 O O . VAL A 1 288 ? -15.067 -21.495 2.392 1.00 75.06 288 VAL A O 1
ATOM 2263 N N . GLU A 1 289 ? -14.938 -23.521 3.397 1.00 77.69 289 GLU A N 1
ATOM 2264 C CA . GLU A 1 289 ? -15.895 -23.327 4.508 1.00 77.69 289 GLU A CA 1
ATOM 2265 C C . GLU A 1 289 ? -17.365 -23.155 4.069 1.00 77.69 289 GLU A C 1
ATOM 2267 O O . GLU A 1 289 ? -18.227 -23.853 4.596 1.00 77.69 289 GLU A O 1
ATOM 2272 N N . ASP A 1 290 ? -17.629 -22.368 3.021 1.00 82.06 290 ASP A N 1
ATOM 2273 C CA . ASP A 1 290 ? -18.928 -22.183 2.371 1.00 82.06 290 ASP A CA 1
ATOM 2274 C C . ASP A 1 290 ? -18.878 -22.491 0.862 1.00 82.06 290 ASP A C 1
ATOM 2276 O O . ASP A 1 290 ? -17.822 -22.507 0.218 1.00 82.06 290 ASP A O 1
ATOM 2280 N N . ARG A 1 291 ? -20.056 -22.737 0.272 1.00 87.75 291 ARG A N 1
ATOM 2281 C CA . ARG A 1 291 ? -20.232 -23.026 -1.159 1.00 87.75 291 ARG A CA 1
ATOM 2282 C C . ARG A 1 291 ? -20.160 -21.729 -1.974 1.00 87.75 291 ARG A C 1
ATOM 2284 O O . ARG A 1 291 ? -21.176 -21.079 -2.214 1.00 87.75 291 ARG A O 1
ATOM 2291 N N . ILE A 1 292 ? -18.960 -21.343 -2.406 1.00 91.88 292 ILE A N 1
ATOM 2292 C CA . ILE A 1 292 ? -18.740 -20.092 -3.147 1.00 91.88 292 ILE A CA 1
ATOM 2293 C C . ILE A 1 292 ? -18.765 -20.363 -4.654 1.00 91.88 292 ILE A C 1
ATOM 2295 O O . ILE A 1 292 ? -17.933 -21.101 -5.186 1.00 91.88 292 ILE A O 1
ATOM 2299 N N . VAL A 1 293 ? -19.699 -19.717 -5.355 1.00 93.75 293 VAL A N 1
ATOM 2300 C CA . VAL A 1 293 ? -19.851 -19.803 -6.815 1.00 93.75 293 VAL A CA 1
ATOM 2301 C C . VAL A 1 293 ? -18.955 -18.765 -7.499 1.00 93.75 293 VAL A C 1
ATOM 2303 O O . VAL A 1 293 ? -18.987 -17.583 -7.148 1.00 93.75 293 VAL A O 1
ATOM 2306 N N . LYS A 1 294 ? -18.154 -19.185 -8.483 1.00 95.25 294 LYS A N 1
ATOM 2307 C CA . LYS A 1 294 ? -17.263 -18.318 -9.270 1.00 95.25 294 LYS A CA 1
ATOM 2308 C C . LYS A 1 294 ? -17.366 -18.624 -10.766 1.00 95.25 294 LYS A C 1
ATOM 2310 O O . LYS A 1 294 ? -17.752 -19.719 -11.169 1.00 95.25 294 LYS A O 1
ATOM 2315 N N . CYS A 1 295 ? -16.985 -17.654 -11.595 1.00 96.31 295 CYS A N 1
ATOM 2316 C CA . CYS A 1 295 ? -16.824 -17.848 -13.034 1.00 96.31 295 CYS A CA 1
ATOM 2317 C C . CYS A 1 295 ? -15.350 -18.079 -13.381 1.00 96.31 295 CYS A C 1
ATOM 2319 O O . CYS A 1 295 ? -14.477 -17.319 -12.965 1.00 96.31 295 CYS A O 1
ATOM 2321 N N . ALA A 1 296 ? -15.073 -19.118 -14.162 1.00 95.38 296 ALA A N 1
ATOM 2322 C CA . ALA A 1 296 ? -13.796 -19.339 -14.823 1.00 95.38 296 ALA A CA 1
ATOM 2323 C C . ALA A 1 296 ? -13.876 -18.702 -16.207 1.00 95.38 296 ALA A C 1
ATOM 2325 O O . ALA A 1 296 ? -14.562 -19.205 -17.102 1.00 95.38 296 ALA A O 1
ATOM 2326 N N . CYS A 1 297 ? -13.210 -17.563 -16.357 1.00 95.62 297 CYS A N 1
ATOM 2327 C CA . CYS A 1 297 ? -13.230 -16.801 -17.591 1.00 95.62 297 CYS A CA 1
ATOM 2328 C C . CYS A 1 297 ? -12.348 -17.434 -18.660 1.00 95.62 297 CYS A C 1
ATOM 2330 O O . CYS A 1 297 ? -11.272 -17.956 -18.379 1.00 95.62 297 CYS A O 1
ATOM 2332 N N . SER A 1 298 ? -12.819 -17.360 -19.904 1.00 92.00 298 SER A N 1
ATOM 2333 C CA . SER A 1 298 ? -11.981 -17.615 -21.073 1.00 92.00 298 SER A CA 1
ATOM 2334 C C . SER A 1 298 ? -10.796 -16.645 -21.068 1.00 92.00 298 SER A C 1
ATOM 2336 O O . SER A 1 298 ? -10.957 -15.512 -20.616 1.00 92.00 298 SER A O 1
ATOM 2338 N N . ASN A 1 299 ? -9.645 -17.055 -21.615 1.00 87.06 299 ASN A N 1
ATOM 2339 C CA . ASN A 1 299 ? -8.346 -16.354 -21.572 1.00 87.0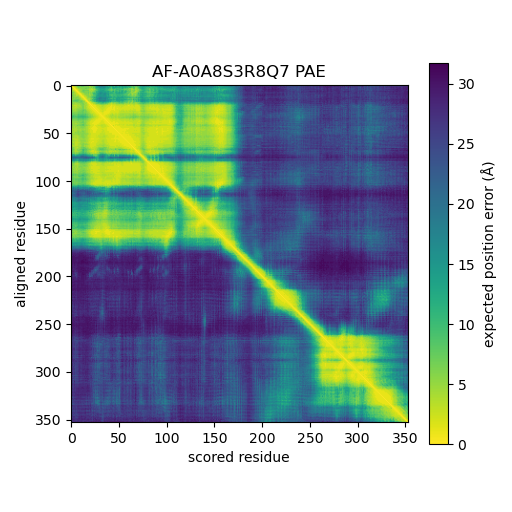6 299 ASN A CA 1
ATOM 2340 C C . ASN A 1 299 ? -8.353 -14.899 -22.077 1.00 87.06 299 ASN A C 1
ATOM 2342 O O . ASN A 1 299 ? -7.296 -14.289 -22.134 1.00 87.06 299 ASN A O 1
ATOM 2346 N N . LYS A 1 300 ? -9.497 -14.371 -22.525 1.00 91.06 300 LYS A N 1
ATOM 2347 C CA . LYS A 1 300 ? -9.677 -13.000 -23.003 1.00 91.06 300 LYS A CA 1
ATOM 2348 C C . LYS A 1 300 ? -10.431 -12.075 -22.061 1.00 91.06 300 LYS A C 1
ATOM 2350 O O . LYS A 1 300 ? -10.513 -10.883 -22.344 1.00 91.06 300 LYS A O 1
ATOM 2355 N N . TYR A 1 301 ? -11.003 -12.613 -20.993 1.00 93.12 301 TYR A N 1
ATOM 2356 C CA . TYR A 1 301 ? -11.925 -11.885 -20.140 1.00 93.12 301 TYR A CA 1
ATOM 2357 C C . TYR A 1 301 ? -11.539 -12.020 -18.672 1.00 93.12 301 TYR A C 1
ATOM 2359 O O . TYR A 1 301 ? -11.058 -13.061 -18.233 1.00 93.12 301 TYR A O 1
ATOM 2367 N N . ILE A 1 302 ? -11.802 -10.964 -17.916 1.00 91.75 302 ILE A N 1
ATOM 2368 C CA . ILE A 1 302 ? -11.607 -10.862 -16.473 1.00 91.75 302 ILE A CA 1
ATOM 2369 C C . ILE A 1 302 ? -12.887 -10.320 -15.819 1.00 91.75 302 ILE A C 1
ATOM 2371 O O . ILE A 1 302 ? -13.828 -9.894 -16.494 1.00 91.75 302 ILE A O 1
ATOM 2375 N N . GLY A 1 303 ? -12.928 -10.335 -14.489 1.00 91.56 303 GLY A N 1
ATOM 2376 C CA . GLY A 1 303 ? -14.078 -9.883 -13.704 1.00 91.56 303 GLY A CA 1
ATOM 2377 C C . GLY A 1 303 ? -14.833 -11.033 -13.043 1.00 91.56 303 GLY A C 1
ATOM 2378 O O . GLY A 1 303 ? -14.551 -12.208 -13.279 1.00 91.56 303 GLY A O 1
ATOM 2379 N N . LYS A 1 304 ? -15.794 -10.700 -12.173 1.00 92.69 304 LYS A N 1
ATOM 2380 C CA . LYS A 1 304 ? -16.523 -11.708 -11.378 1.00 92.69 304 LYS A CA 1
ATOM 2381 C C . LYS A 1 304 ? -17.408 -12.600 -12.248 1.00 92.69 304 LYS A C 1
ATOM 2383 O O . LYS A 1 304 ? -17.647 -13.753 -11.899 1.00 92.69 304 LYS A O 1
ATOM 2388 N N . ARG A 1 305 ? -17.890 -12.056 -13.364 1.00 95.50 305 ARG A N 1
ATOM 2389 C CA . ARG A 1 305 ? -18.760 -12.691 -14.355 1.00 95.50 305 ARG A CA 1
ATOM 2390 C C . ARG A 1 305 ? -18.131 -12.697 -15.750 1.00 95.50 305 ARG A C 1
ATOM 2392 O O . ARG A 1 305 ? -18.845 -12.960 -16.712 1.00 95.50 305 ARG A O 1
ATOM 2399 N N . CYS A 1 306 ? -16.827 -12.444 -15.875 1.00 95.75 306 CYS A N 1
ATOM 2400 C CA . CYS A 1 306 ? -16.121 -12.343 -17.159 1.00 95.75 306 CYS A CA 1
ATOM 2401 C C . CYS A 1 306 ? -16.632 -11.202 -18.054 1.00 95.75 306 CYS A C 1
ATOM 2403 O O . CYS A 1 306 ? -16.697 -11.322 -19.277 1.00 95.75 306 CYS A O 1
ATOM 2405 N N . GLU A 1 307 ? -17.053 -10.104 -17.433 1.00 94.94 307 GLU A N 1
ATOM 2406 C CA . GLU A 1 307 ? -17.679 -8.950 -18.069 1.00 94.94 307 GLU A CA 1
ATOM 2407 C C . GLU A 1 307 ? -16.680 -7.977 -18.714 1.00 94.94 307 GLU A C 1
ATOM 2409 O O . GLU A 1 307 ? -17.066 -7.197 -19.583 1.00 94.94 307 GLU A O 1
ATOM 2414 N N . MET A 1 308 ? -15.402 -8.030 -18.332 1.00 92.06 308 MET A N 1
ATOM 2415 C CA . MET A 1 308 ? -14.355 -7.140 -18.840 1.00 92.06 308 MET A CA 1
ATOM 2416 C C . MET A 1 308 ? -13.394 -7.905 -19.746 1.00 92.06 308 MET A C 1
ATOM 2418 O O . MET A 1 308 ? -13.091 -9.062 -19.485 1.00 92.06 308 MET A O 1
ATOM 2422 N N . ILE A 1 309 ? -12.898 -7.266 -20.806 1.00 90.69 309 ILE A N 1
ATOM 2423 C CA . ILE A 1 309 ? -11.799 -7.810 -21.617 1.00 90.69 309 ILE A CA 1
ATOM 2424 C C . ILE A 1 309 ? -10.497 -7.568 -20.857 1.00 90.69 309 ILE A C 1
ATOM 2426 O O . ILE A 1 309 ? -10.301 -6.476 -20.322 1.00 90.69 309 ILE A O 1
ATOM 2430 N N . ASP A 1 310 ? -9.622 -8.569 -20.817 1.00 86.88 310 ASP A N 1
ATOM 2431 C CA . ASP A 1 310 ? -8.300 -8.423 -20.217 1.00 86.88 310 ASP A CA 1
ATOM 2432 C C . ASP A 1 310 ? -7.511 -7.325 -20.963 1.00 86.88 310 ASP A C 1
ATOM 2434 O O . ASP A 1 310 ? -7.244 -7.472 -22.167 1.00 86.88 310 ASP A O 1
ATOM 2438 N N . PRO A 1 311 ? -7.155 -6.212 -20.294 1.00 78.94 311 PRO A N 1
ATOM 2439 C CA . PRO A 1 311 ? -6.440 -5.122 -20.937 1.00 78.94 311 PRO A CA 1
ATOM 2440 C C . PRO A 1 311 ? -5.095 -5.576 -21.519 1.00 78.94 311 PRO A C 1
ATOM 2442 O O . PRO A 1 311 ? -4.694 -5.050 -22.558 1.00 78.94 311 PRO A O 1
ATOM 2445 N N . GLU A 1 312 ? -4.432 -6.589 -20.948 1.00 79.31 312 GLU A N 1
ATOM 2446 C CA . GLU A 1 312 ? -3.142 -7.083 -21.451 1.00 79.31 312 GLU A CA 1
ATOM 2447 C C . GLU A 1 312 ? -3.219 -7.574 -22.902 1.00 79.31 312 GLU A C 1
ATOM 2449 O O . GLU A 1 312 ? -2.270 -7.444 -23.677 1.00 79.31 312 GLU A O 1
ATOM 2454 N N . ILE A 1 313 ? -4.371 -8.099 -23.314 1.00 79.44 313 ILE A N 1
ATOM 2455 C CA . ILE A 1 313 ? -4.572 -8.622 -24.670 1.00 79.44 313 ILE A CA 1
ATOM 2456 C C . ILE A 1 313 ? -4.751 -7.489 -25.668 1.00 79.44 313 ILE A C 1
ATOM 2458 O O . ILE A 1 313 ? -4.265 -7.579 -26.798 1.00 79.44 313 ILE A O 1
ATOM 2462 N N . ILE A 1 314 ? -5.409 -6.412 -25.242 1.00 72.25 314 ILE A N 1
ATOM 2463 C CA . ILE A 1 314 ? -5.546 -5.191 -26.036 1.00 72.25 314 ILE A CA 1
ATOM 2464 C C . ILE A 1 314 ? -4.158 -4.570 -26.241 1.00 72.25 314 ILE A C 1
ATOM 2466 O O . ILE A 1 314 ? -3.815 -4.190 -27.362 1.00 72.25 314 ILE A O 1
ATOM 2470 N N . PHE A 1 315 ? -3.328 -4.549 -25.195 1.00 69.06 315 PHE A N 1
ATOM 2471 C CA . PHE A 1 315 ? -1.960 -4.039 -25.279 1.00 69.06 315 PHE A CA 1
ATOM 2472 C C . PHE A 1 315 ? -1.044 -4.907 -26.156 1.00 69.06 315 PHE A C 1
ATOM 2474 O O . PHE A 1 315 ? -0.311 -4.376 -26.985 1.00 69.06 315 PHE A O 1
ATOM 2481 N N . ARG A 1 316 ? -1.136 -6.241 -26.098 1.00 71.00 316 ARG A N 1
ATOM 2482 C CA . ARG A 1 316 ? -0.351 -7.097 -27.012 1.00 71.00 316 ARG A CA 1
ATOM 2483 C C . ARG A 1 316 ? -0.726 -6.916 -28.482 1.00 71.00 316 ARG A C 1
ATOM 2485 O O . ARG A 1 316 ? 0.127 -7.033 -29.359 1.00 71.00 316 ARG A O 1
ATOM 2492 N N . GLN A 1 317 ? -1.996 -6.649 -28.784 1.00 69.56 317 GLN A N 1
ATOM 2493 C CA . GLN A 1 317 ? -2.411 -6.385 -30.164 1.00 69.56 317 GLN A CA 1
ATOM 2494 C C . GLN A 1 317 ? -1.951 -5.009 -30.656 1.00 69.56 317 GLN A C 1
ATOM 2496 O O . GLN A 1 317 ? -1.606 -4.875 -31.833 1.00 69.56 317 GLN A O 1
ATOM 2501 N N . SER A 1 318 ? -1.892 -4.001 -29.780 1.00 72.56 318 SER A N 1
ATOM 2502 C CA . SER A 1 318 ? -1.392 -2.679 -30.159 1.00 72.56 318 SER A CA 1
ATOM 2503 C C . SER A 1 318 ? 0.112 -2.687 -30.452 1.00 72.56 318 SER A C 1
ATOM 2505 O O . SER A 1 318 ? 0.533 -1.999 -31.380 1.00 72.56 318 SER A O 1
ATOM 2507 N N . GLU A 1 319 ? 0.907 -3.534 -29.789 1.00 74.06 319 GLU A N 1
ATOM 2508 C CA . GLU A 1 319 ? 2.329 -3.725 -30.123 1.00 74.06 319 GLU A CA 1
ATOM 2509 C C . GLU A 1 319 ? 2.532 -4.184 -31.574 1.00 74.06 319 GLU A C 1
ATOM 2511 O O . GLU A 1 319 ? 3.356 -3.622 -32.298 1.00 74.06 319 GLU A O 1
ATOM 2516 N N . ILE A 1 320 ? 1.741 -5.156 -32.043 1.00 77.56 320 ILE A N 1
ATOM 2517 C CA . ILE A 1 320 ? 1.831 -5.658 -33.423 1.00 77.56 320 ILE A CA 1
ATOM 2518 C C . ILE A 1 320 ? 1.471 -4.552 -34.422 1.00 77.56 320 ILE A C 1
ATOM 2520 O O . ILE A 1 320 ? 2.154 -4.386 -35.434 1.00 77.56 320 ILE A O 1
ATOM 2524 N N . ILE A 1 321 ? 0.432 -3.764 -34.136 1.00 78.81 321 ILE A N 1
ATOM 2525 C CA . ILE A 1 321 ? 0.018 -2.649 -35.000 1.00 78.81 321 ILE A CA 1
ATOM 2526 C C . ILE A 1 321 ? 1.110 -1.572 -35.055 1.00 78.81 321 ILE A C 1
ATOM 2528 O O . ILE A 1 321 ? 1.433 -1.088 -36.141 1.00 78.81 321 ILE A O 1
ATOM 2532 N N . ILE A 1 322 ? 1.724 -1.231 -33.919 1.00 78.81 322 ILE A N 1
ATOM 2533 C CA . ILE A 1 322 ? 2.821 -0.256 -33.854 1.00 78.81 322 ILE A CA 1
ATOM 2534 C C . ILE A 1 322 ? 4.033 -0.751 -34.656 1.00 78.81 322 ILE A C 1
ATOM 2536 O O . ILE A 1 322 ? 4.598 0.009 -35.445 1.00 78.81 322 ILE A O 1
ATOM 2540 N N . ILE A 1 323 ? 4.402 -2.029 -34.524 1.00 81.25 323 ILE A N 1
ATOM 2541 C CA . ILE A 1 323 ? 5.504 -2.631 -35.289 1.00 81.25 323 ILE A CA 1
ATOM 2542 C C . ILE A 1 323 ? 5.204 -2.612 -36.795 1.00 81.25 323 ILE A C 1
ATOM 2544 O O . ILE A 1 323 ? 6.071 -2.250 -37.592 1.00 81.25 323 ILE A O 1
ATOM 2548 N N . LEU A 1 324 ? 3.978 -2.944 -37.210 1.00 86.31 324 LEU A N 1
ATOM 2549 C CA . LEU A 1 324 ? 3.583 -2.899 -38.622 1.00 86.31 324 LEU A CA 1
ATOM 2550 C C . LEU A 1 324 ? 3.622 -1.473 -39.191 1.00 86.31 324 LEU A C 1
ATOM 2552 O O . LEU A 1 324 ? 4.103 -1.275 -40.309 1.00 86.31 324 LEU A O 1
ATOM 2556 N N . LEU A 1 325 ? 3.180 -0.473 -38.423 1.00 87.81 325 LEU A N 1
ATOM 2557 C CA . LEU A 1 325 ? 3.267 0.939 -38.813 1.00 87.81 325 LEU A CA 1
ATOM 2558 C C . LEU A 1 325 ? 4.721 1.404 -38.961 1.00 87.81 325 LEU A C 1
ATOM 2560 O O . LEU A 1 325 ? 5.049 2.117 -39.911 1.00 87.81 325 LEU A O 1
ATOM 2564 N N . LEU A 1 326 ? 5.606 0.957 -38.069 1.00 84.69 326 LEU A N 1
ATOM 2565 C CA . LEU A 1 326 ? 7.041 1.220 -38.147 1.00 84.69 326 LEU A CA 1
ATOM 2566 C C . LEU A 1 326 ? 7.682 0.627 -39.402 1.00 84.69 326 LEU A C 1
ATOM 2568 O O . LEU A 1 326 ? 8.429 1.315 -40.102 1.00 84.69 326 LEU A O 1
ATOM 2572 N N . ILE A 1 327 ? 7.362 -0.628 -39.719 1.00 91.25 327 ILE A N 1
ATOM 2573 C CA . ILE A 1 327 ? 7.847 -1.294 -40.931 1.00 91.25 327 ILE A CA 1
ATOM 2574 C C . ILE A 1 327 ? 7.348 -0.553 -42.178 1.00 91.25 327 ILE A C 1
ATOM 2576 O O . ILE A 1 327 ? 8.136 -0.283 -43.085 1.00 91.25 327 ILE A O 1
ATOM 2580 N N . ALA A 1 328 ? 6.072 -0.160 -42.215 1.00 92.38 328 ALA A N 1
ATOM 2581 C CA . ALA A 1 328 ? 5.511 0.604 -43.328 1.00 92.38 328 ALA A CA 1
ATOM 2582 C C . ALA A 1 328 ? 6.225 1.956 -43.522 1.00 92.38 328 ALA A C 1
ATOM 2584 O O . ALA A 1 328 ? 6.561 2.315 -44.653 1.00 92.38 328 ALA A O 1
ATOM 2585 N N . LEU A 1 329 ? 6.522 2.675 -42.433 1.00 90.50 329 LEU A N 1
ATOM 2586 C CA . LEU A 1 329 ? 7.297 3.921 -42.457 1.00 90.50 329 LEU A CA 1
ATOM 2587 C C . LEU A 1 329 ? 8.714 3.712 -43.001 1.00 90.50 329 LEU A C 1
ATOM 2589 O O . LEU A 1 329 ? 9.159 4.482 -43.855 1.00 90.50 329 LEU A O 1
ATOM 2593 N N . LEU A 1 330 ? 9.409 2.658 -42.564 1.00 88.38 330 LEU A N 1
ATOM 2594 C CA . LEU A 1 330 ? 10.740 2.318 -43.072 1.00 88.38 330 LEU A CA 1
ATOM 2595 C C . LEU A 1 330 ? 10.708 2.007 -44.574 1.00 88.38 330 LEU A C 1
ATOM 2597 O O . LEU A 1 330 ? 11.541 2.525 -45.318 1.00 88.38 330 LEU A O 1
ATOM 2601 N N . ILE A 1 331 ? 9.717 1.240 -45.039 1.00 91.56 331 ILE A N 1
ATOM 2602 C CA . ILE A 1 331 ? 9.530 0.943 -46.467 1.00 91.56 331 ILE A CA 1
ATOM 2603 C C . ILE A 1 331 ? 9.289 2.237 -47.255 1.00 91.56 331 ILE A C 1
ATOM 2605 O O . ILE A 1 331 ? 9.947 2.465 -48.269 1.00 91.56 331 ILE A O 1
ATOM 2609 N N . LEU A 1 332 ? 8.413 3.122 -46.773 1.00 88.94 332 LEU A N 1
ATOM 2610 C CA . LEU A 1 332 ? 8.158 4.430 -47.386 1.00 88.94 332 LEU A CA 1
ATOM 2611 C C . LEU A 1 332 ? 9.429 5.283 -47.482 1.00 88.94 332 LEU A C 1
ATOM 2613 O O . LEU A 1 332 ? 9.682 5.886 -48.526 1.00 88.94 332 LEU A O 1
ATOM 2617 N N . MET A 1 333 ? 10.264 5.308 -46.439 1.00 84.25 333 MET A N 1
ATOM 2618 C CA . MET A 1 333 ? 11.549 6.013 -46.476 1.00 84.25 333 MET A CA 1
ATOM 2619 C C . MET A 1 333 ? 12.528 5.393 -47.481 1.00 84.25 333 MET A C 1
ATOM 2621 O O . MET A 1 333 ? 13.208 6.126 -48.204 1.00 84.25 333 MET A O 1
ATOM 2625 N N . CYS A 1 334 ? 12.587 4.061 -47.558 1.00 83.06 334 CYS A N 1
ATOM 2626 C CA . CYS A 1 334 ? 13.426 3.345 -48.516 1.00 83.06 334 CYS A CA 1
ATOM 2627 C C . CYS A 1 334 ? 12.997 3.614 -49.964 1.00 83.06 334 CYS A C 1
ATOM 2629 O O . CYS A 1 334 ? 13.846 3.942 -50.789 1.00 83.06 334 CYS A O 1
ATOM 2631 N N . LEU A 1 335 ? 11.695 3.571 -50.262 1.00 84.25 335 LEU A N 1
ATOM 2632 C CA . LEU A 1 335 ? 11.164 3.849 -51.601 1.00 84.25 335 LEU A CA 1
ATOM 2633 C C . LEU A 1 335 ? 11.407 5.304 -52.032 1.00 84.25 335 LEU A C 1
ATOM 2635 O O . LEU A 1 335 ? 11.658 5.583 -53.204 1.00 84.25 335 LEU A O 1
ATOM 2639 N N . ASN A 1 336 ? 11.408 6.248 -51.087 1.00 80.94 336 ASN A N 1
ATOM 2640 C CA . ASN A 1 336 ? 11.666 7.658 -51.390 1.00 80.94 336 ASN A CA 1
ATOM 2641 C C . ASN A 1 336 ? 13.162 7.978 -51.603 1.00 80.94 336 ASN A C 1
ATOM 2643 O O . ASN A 1 336 ? 13.508 9.032 -52.152 1.00 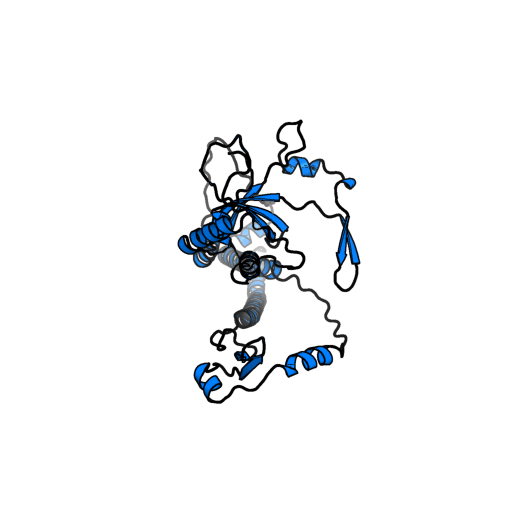80.94 336 ASN A O 1
ATOM 2647 N N . LYS A 1 337 ? 14.069 7.076 -51.200 1.00 76.00 337 LYS A N 1
ATOM 2648 C CA . LYS A 1 337 ? 15.524 7.241 -51.352 1.00 76.00 337 LYS A CA 1
ATOM 2649 C C . LYS A 1 337 ? 15.950 7.279 -52.823 1.00 76.00 337 LYS A C 1
ATOM 2651 O O . LYS A 1 337 ? 16.837 8.054 -53.183 1.00 76.00 337 LYS A O 1
ATOM 2656 N N . ASP A 1 338 ? 15.275 6.526 -53.685 1.00 69.06 338 ASP A N 1
ATOM 2657 C CA . ASP A 1 338 ? 15.587 6.487 -55.118 1.00 69.06 338 ASP A CA 1
ATOM 2658 C C . ASP A 1 338 ? 15.124 7.747 -55.860 1.00 69.06 338 ASP A C 1
ATOM 2660 O O . ASP A 1 338 ? 15.789 8.204 -56.796 1.00 69.06 338 ASP A O 1
ATOM 2664 N N . SER A 1 339 ? 14.043 8.378 -55.393 1.00 66.75 339 SER A N 1
ATOM 2665 C CA . SER A 1 339 ? 13.586 9.679 -55.899 1.00 66.75 339 SER A CA 1
ATOM 2666 C C . SER A 1 339 ? 14.581 10.799 -55.552 1.00 66.75 339 SER A C 1
ATOM 2668 O O . SER A 1 339 ? 14.949 11.616 -56.400 1.00 66.75 339 SER A O 1
ATOM 2670 N N . LEU A 1 340 ? 15.129 10.770 -54.331 1.00 60.34 340 LEU A N 1
ATOM 2671 C CA . LEU A 1 340 ? 16.190 11.680 -53.881 1.00 60.34 340 LEU A CA 1
ATOM 2672 C C . LEU A 1 340 ? 17.494 11.519 -54.677 1.00 60.34 340 LEU A C 1
ATOM 2674 O O . LEU A 1 340 ? 18.128 12.513 -55.035 1.00 60.34 340 LEU A O 1
ATOM 2678 N N . LYS A 1 341 ? 17.885 10.282 -55.005 1.00 67.38 341 LYS A N 1
ATOM 2679 C CA . LYS A 1 341 ? 19.126 10.010 -55.748 1.00 67.38 341 LYS A CA 1
ATOM 2680 C C . LYS A 1 341 ? 19.078 10.561 -57.180 1.00 67.38 341 LYS A C 1
ATOM 2682 O O . LYS A 1 341 ? 20.089 11.047 -57.686 1.00 67.38 341 LYS A O 1
ATOM 2687 N N . LYS A 1 342 ? 17.897 10.561 -57.815 1.00 68.44 342 LYS A N 1
ATOM 2688 C CA . LYS A 1 342 ? 17.694 11.174 -59.141 1.00 68.44 342 LYS A CA 1
ATOM 2689 C C . LYS A 1 342 ? 17.799 12.702 -59.110 1.00 68.44 342 LYS A C 1
ATOM 2691 O O . LYS A 1 342 ? 18.319 13.280 -60.063 1.00 68.44 342 LYS A O 1
ATOM 2696 N N . HIS A 1 343 ? 17.374 13.352 -58.026 1.00 60.66 343 HIS A N 1
ATOM 2697 C CA . HIS A 1 343 ? 17.488 14.807 -57.892 1.00 60.66 343 HIS A CA 1
ATOM 2698 C C . HIS A 1 343 ? 18.930 15.279 -57.642 1.00 60.66 343 HIS A C 1
ATOM 2700 O O . HIS A 1 343 ? 19.354 16.246 -58.272 1.00 60.66 343 HIS A O 1
ATOM 2706 N N . CYS A 1 344 ? 19.724 14.572 -56.827 1.00 56.44 344 CYS A N 1
ATOM 2707 C CA . CYS A 1 344 ? 21.124 14.956 -56.584 1.00 56.44 344 CYS A CA 1
ATOM 2708 C C . CYS A 1 344 ? 22.007 14.872 -57.840 1.00 56.44 344 CYS A C 1
ATOM 2710 O O . CYS A 1 344 ? 22.809 15.771 -58.088 1.00 56.44 344 CYS A O 1
ATOM 2712 N N . ASN A 1 345 ? 21.825 13.855 -58.690 1.00 60.34 345 ASN A N 1
ATOM 2713 C CA . ASN A 1 345 ? 22.608 13.735 -59.929 1.00 60.34 345 ASN A CA 1
ATOM 2714 C C . ASN A 1 345 ? 22.310 14.845 -60.950 1.00 60.34 345 ASN A C 1
ATOM 2716 O O . ASN A 1 345 ? 23.127 15.096 -61.835 1.00 60.34 345 ASN A O 1
ATOM 2720 N N . LYS A 1 346 ? 21.155 15.514 -60.840 1.00 57.47 346 LYS A N 1
ATOM 2721 C CA . LYS A 1 346 ? 20.785 16.622 -61.728 1.00 57.47 346 LYS A CA 1
ATOM 2722 C C . LYS A 1 346 ? 21.433 17.946 -61.304 1.00 57.47 346 LYS A C 1
ATOM 2724 O O . LYS A 1 346 ? 21.753 18.745 -62.173 1.00 57.47 346 LYS A O 1
ATOM 2729 N N . VAL A 1 347 ? 21.681 18.140 -60.006 1.00 55.59 347 VAL A N 1
ATOM 2730 C CA . VAL A 1 347 ? 22.287 19.368 -59.453 1.00 55.59 347 VAL A CA 1
ATOM 2731 C C . VAL A 1 347 ? 23.806 19.400 -59.662 1.00 55.59 347 VAL A C 1
ATOM 2733 O O . VAL A 1 347 ? 24.342 20.425 -60.062 1.00 55.59 347 VAL A O 1
ATOM 2736 N N . ILE A 1 348 ? 24.500 18.264 -59.526 1.00 54.44 348 ILE A N 1
ATOM 2737 C CA . ILE A 1 348 ? 25.969 18.189 -59.704 1.00 54.44 348 ILE A CA 1
ATOM 2738 C C . ILE A 1 348 ? 26.409 18.523 -61.147 1.00 54.44 348 ILE A C 1
ATOM 2740 O O . ILE A 1 348 ? 27.562 18.869 -61.392 1.00 54.44 348 ILE A O 1
ATOM 2744 N N . ARG A 1 349 ? 25.501 18.451 -62.130 1.00 50.91 349 ARG A N 1
ATOM 2745 C CA . ARG A 1 349 ? 25.809 18.783 -63.529 1.00 50.91 349 ARG A CA 1
ATOM 2746 C C . ARG A 1 349 ? 25.745 20.295 -63.825 1.00 50.91 349 ARG A C 1
ATOM 2748 O O . ARG A 1 349 ? 26.169 20.690 -64.904 1.00 50.91 349 ARG A O 1
ATOM 2755 N N . CYS A 1 350 ? 25.260 21.125 -62.897 1.00 53.59 350 CYS A N 1
ATOM 2756 C CA . CYS A 1 350 ? 25.138 22.576 -63.090 1.00 53.59 350 CYS A CA 1
ATOM 2757 C C . CYS A 1 350 ? 26.367 23.390 -62.645 1.00 53.59 350 CYS A C 1
ATOM 2759 O O . CYS A 1 350 ? 26.469 24.538 -63.048 1.00 53.59 350 CYS A O 1
ATOM 2761 N N . ASP A 1 351 ? 27.316 22.804 -61.909 1.00 49.00 351 ASP A N 1
ATOM 2762 C CA . ASP A 1 351 ? 28.529 23.500 -61.426 1.00 49.00 351 ASP A CA 1
ATOM 2763 C C . ASP A 1 351 ? 29.766 23.303 -62.329 1.00 49.00 351 ASP A C 1
ATOM 2765 O O . ASP A 1 351 ? 30.898 23.549 -61.916 1.00 49.00 351 ASP A O 1
ATOM 2769 N N . LYS A 1 352 ? 29.589 22.809 -63.562 1.00 50.31 352 LYS A N 1
ATOM 2770 C CA . LYS A 1 352 ? 30.705 22.513 -64.484 1.00 50.31 352 LYS A CA 1
ATOM 2771 C C . LYS A 1 352 ? 30.804 23.404 -65.724 1.00 50.31 352 LYS A C 1
ATOM 2773 O O . LYS A 1 352 ? 31.650 23.108 -66.564 1.00 50.31 352 LYS A O 1
ATOM 2778 N N . ASN A 1 353 ? 30.006 24.465 -65.830 1.00 44.16 353 ASN A N 1
ATOM 2779 C CA . ASN A 1 353 ? 30.083 25.416 -66.944 1.00 44.16 353 ASN A CA 1
ATOM 2780 C C . ASN A 1 353 ? 30.325 26.838 -66.463 1.00 44.16 353 ASN A C 1
ATOM 2782 O O . ASN A 1 353 ? 29.579 27.268 -65.557 1.00 44.16 353 ASN A O 1
#

Foldseek 3Di:
DPPDWDAPDDPDPPDPDPDDDDKDKDWDWDDPLPAIAIEIEIDPQVCVLLVHDPVRVVVLSVVCSNVIDADDDPPDDPPPDPSNVVVVCSCPDVVSVDDWDFDKDQDQPPPPDDDPRDDPVVVVVPDDPVNFDWDFDDPVVDTDTDGDDDHRYIYTPDIDGDPVVVVVVVVVVVVPDPDDDDDDDDDDDDDDDPDDDDDDDPDDPVVVVVPPPDPVVVVVVVVVVVVVCVVCVVVVSVDPDPPDPPPPPPVPVVPVVVVVVVQWDADDPVLCVVLVAPDPWGWTWGDDVDTDIATHEDPQADDRRSPHGDVVVVVVVVVVVVVVVVVVVVVVVVVCVVVVVVVVVVVVVVVPD

Solvent-accessible surface area (backbone atoms only — not comparable to full-atom values): 22414 Å² total; per-residue (Å²): 134,88,84,70,86,52,56,96,54,70,87,49,92,87,61,90,67,89,80,81,79,90,79,48,76,45,79,46,80,49,70,81,88,84,56,64,32,40,34,39,31,45,46,71,45,40,37,61,55,68,68,46,53,72,70,56,45,53,51,49,51,55,54,36,49,74,73,28,87,85,82,87,66,92,78,70,86,82,62,89,43,72,66,54,46,49,52,50,55,50,64,70,29,69,82,46,70,56,87,67,44,71,44,70,43,76,55,73,80,80,67,88,88,79,76,79,88,65,55,75,72,59,54,64,76,69,57,56,84,84,71,37,52,74,42,75,46,76,72,89,84,53,77,43,79,43,73,36,78,79,72,47,56,30,33,53,78,43,70,43,81,65,54,62,68,59,52,56,51,47,66,59,51,71,74,69,73,87,81,79,86,82,79,89,78,92,80,86,86,90,81,88,73,92,74,86,81,80,84,79,77,91,83,55,80,64,66,62,63,53,70,81,58,52,60,69,56,50,52,51,50,47,50,53,47,51,53,45,50,50,52,50,47,59,51,52,71,73,49,84,75,82,84,71,91,70,85,69,87,68,90,63,62,62,66,61,50,60,64,62,54,76,50,59,40,78,54,52,76,67,55,44,64,70,64,50,45,30,84,77,20,45,60,33,26,40,78,71,101,48,87,44,78,44,38,50,46,40,101,60,32,37,67,79,32,18,79,39,68,40,63,68,58,57,52,58,53,49,52,55,52,53,52,52,52,50,52,52,51,52,50,54,54,56,64,48,48,60,60,51,55,59,52,54,65,60,55,69,66,65,81,77,119

pLDDT: mean 72.34, std 21.45, range [23.22, 97.38]

InterPro domains:
  IPR000742 EGF-like domain [PS00022] (295-306)
  IPR000742 EGF-like domain [PS50026] (268-307)
  IPR029156 CST complex subunit CTC1 [PF15489] (15-108)

Mean predicted aligned error: 19.45 Å

Organism: Mytilus edulis (NCBI:txid6550)

Nearest PDB structures (foldseek):
  8soj-assembly1_A  TM=8.238E-01  e=1.165E-06  Escherichia coli O157:H7
  6w6w-assembly1_A  TM=8.466E-01  e=6.709E-06  Homo sapiens
  7mn8-assembly1_H  TM=8.425E-01  e=1.360E-03  Homo sapiens
  3u7u-assembly4_J  TM=8.504E-01  e=1.630E-03  Homo sapiens

Sequence (353 aa):
MCGGVIVDQCGNNLCHSEEFKFVARMSLIIDDGTSVAMVTCSDKEVQILLLLSDDQWEALKLSVKQHGEVFLQQSFPDFGSTLEKFVYVLCESSVIKRTVNMCLTCKPVSCNGKEPYLHPCDLLNNMGLEDFTEKTIDTGIATIKTRCLPFIQLSCQKVTEMDYLKHTLSSFVDLRIGITRKNTSLLGSHALPITFILWEDRDSCWSRLLREAKMSLLINLFTVYSLLFVYTGVIVGCIRKSDNSNRVKIDNEEKTQIILENYRLSCSDNETKALACLNGGSCFVVYVEDRIVKCACSNKYIGKRCEMIDPEIIFRQSEIIIILLLIALLILMCLNKDSLKKHCNKVIRCDKN

Secondary structure (DSSP, 8-state):
------BSB-S-TT----------EEEEEEE-SS-EEEEEEEHHHHHHHTT--HHHHHHHHHHHHHH------SS-----SHHHHHHHHHHHSTTTSS--EEEEEEPP---SSSS----HHHHHHT--GGGSEEEEEE-SS-EEEEEEPPPEEEEEEEEE---HHHHHHHHHHTTS-------------------------TT-THHHHHHHS-HHHHHHHHHHHHHHHHHHHHHHHH------------TTHHHHHHHHHTTEEEPPHHHHHHH---TTPEEEEEEESEEEEEEE--TTEESTTS-EE-HHHHHHHHHHHHHHHHHHHHHHHHHHHHHHHHHHHHHTTSS--

Radius of gyration: 31.08 Å; Cα contacts (8 Å, |Δi|>4): 272; chains: 1; bounding box: 63×74×105 Å